Protein AF-A0A6C1NVQ1-F1 (afdb_monomer_lite)

Structure (mmCIF, N/CA/C/O backbone):
data_AF-A0A6C1NVQ1-F1
#
_entry.id   AF-A0A6C1NVQ1-F1
#
loop_
_atom_site.group_PDB
_atom_site.id
_atom_site.type_symbol
_atom_site.label_atom_id
_atom_site.label_alt_id
_atom_site.label_comp_id
_atom_site.label_asym_id
_atom_site.label_entity_id
_atom_site.label_seq_id
_atom_site.pdbx_PDB_ins_code
_atom_site.Cartn_x
_atom_site.Cartn_y
_atom_site.Cartn_z
_atom_site.occupancy
_atom_site.B_iso_or_equiv
_atom_site.auth_seq_id
_atom_site.auth_comp_id
_atom_site.auth_asym_id
_atom_site.auth_atom_id
_atom_site.pdbx_PDB_model_num
ATOM 1 N N . MET A 1 1 ? 14.043 -58.698 65.997 1.00 40.75 1 MET A N 1
ATOM 2 C CA . MET A 1 1 ? 15.377 -58.999 66.554 1.00 40.75 1 MET A CA 1
ATOM 3 C C . MET A 1 1 ? 16.085 -57.665 66.754 1.00 40.75 1 MET A C 1
ATOM 5 O O . MET A 1 1 ? 16.262 -56.930 65.795 1.00 40.75 1 MET A O 1
ATOM 9 N N . PHE A 1 2 ? 16.292 -57.291 68.015 1.00 29.45 2 PHE A N 1
ATOM 10 C CA . PHE A 1 2 ? 16.840 -56.011 68.482 1.00 29.45 2 PHE A CA 1
ATOM 11 C C . PHE A 1 2 ? 18.379 -55.996 68.440 1.00 29.45 2 PHE A C 1
ATOM 13 O O . PHE A 1 2 ? 18.973 -57.040 68.698 1.00 29.45 2 PHE A O 1
ATOM 20 N N . ARG A 1 3 ? 18.959 -54.792 68.265 1.00 29.33 3 ARG A N 1
ATOM 21 C CA . ARG A 1 3 ? 20.206 -54.211 68.848 1.00 29.33 3 ARG A CA 1
ATOM 22 C C . ARG A 1 3 ? 21.012 -53.453 67.777 1.00 29.33 3 ARG A C 1
ATOM 24 O O . ARG A 1 3 ? 21.346 -54.031 66.757 1.00 29.33 3 ARG A O 1
ATOM 31 N N . GLN A 1 4 ? 21.127 -52.121 67.827 1.00 28.55 4 GLN A N 1
ATOM 32 C CA . GLN A 1 4 ? 21.882 -51.240 68.746 1.00 28.55 4 GLN A CA 1
ATOM 33 C C . GLN A 1 4 ? 23.387 -51.118 68.413 1.00 28.55 4 GLN A C 1
ATOM 35 O O . GLN A 1 4 ? 24.117 -52.083 68.594 1.00 28.55 4 GLN A O 1
ATOM 40 N N . THR A 1 5 ? 23.792 -49.866 68.100 1.00 30.25 5 THR A N 1
ATOM 41 C CA . THR A 1 5 ? 25.058 -49.159 68.472 1.00 30.25 5 THR A CA 1
ATOM 42 C C . THR A 1 5 ? 26.394 -49.695 67.906 1.00 30.25 5 THR A C 1
ATOM 44 O O . THR A 1 5 ? 26.537 -50.888 67.728 1.00 30.25 5 THR A O 1
ATOM 47 N N . THR A 1 6 ? 27.445 -48.929 67.558 1.00 31.00 6 THR A N 1
ATOM 48 C CA . THR A 1 6 ? 28.002 -47.647 68.059 1.00 31.00 6 THR A CA 1
ATOM 49 C C . THR A 1 6 ? 29.161 -47.159 67.148 1.00 31.00 6 THR A C 1
ATOM 51 O O . THR A 1 6 ? 29.949 -47.972 66.686 1.00 31.00 6 THR A O 1
ATOM 54 N N . LEU A 1 7 ? 29.251 -45.834 66.952 1.00 28.94 7 LEU A N 1
ATOM 55 C CA . LEU A 1 7 ? 30.416 -44.905 66.925 1.00 28.94 7 LEU A CA 1
ATOM 56 C C . LEU A 1 7 ? 31.879 -45.352 66.605 1.00 28.94 7 LEU A C 1
ATOM 58 O O . LEU A 1 7 ? 32.450 -46.113 67.371 1.00 28.94 7 LEU A O 1
ATOM 62 N N . SER A 1 8 ? 32.495 -44.621 65.637 1.00 37.69 8 SER A N 1
ATOM 63 C CA . SER A 1 8 ? 33.795 -43.860 65.655 1.00 37.69 8 SER A CA 1
ATOM 64 C C . SER A 1 8 ? 35.131 -44.619 65.919 1.00 37.69 8 SER A C 1
ATOM 66 O O . SER A 1 8 ? 35.137 -45.463 66.805 1.00 37.69 8 SER A O 1
ATOM 68 N N . PRO A 1 9 ? 36.300 -44.315 65.271 1.00 41.38 9 PRO A N 1
ATOM 69 C CA . PRO A 1 9 ? 36.894 -42.971 65.248 1.00 41.38 9 PRO A CA 1
ATOM 70 C C . PRO A 1 9 ? 37.645 -42.494 63.986 1.00 41.38 9 PRO A C 1
ATOM 72 O O . PRO A 1 9 ? 38.138 -43.234 63.145 1.00 41.38 9 PRO A O 1
ATOM 75 N N . SER A 1 10 ? 37.743 -41.165 63.960 1.00 34.41 10 SER A N 1
ATOM 76 C CA . SER A 1 10 ? 38.646 -40.275 63.228 1.00 34.41 10 SER A CA 1
ATOM 77 C C . SER A 1 10 ? 40.065 -40.813 62.980 1.00 34.41 10 SER A C 1
ATOM 79 O O . SER A 1 10 ? 40.766 -41.181 63.921 1.00 34.41 10 SER A O 1
ATOM 81 N N . ALA A 1 11 ? 40.533 -40.710 61.732 1.00 36.50 11 ALA A N 1
ATOM 82 C CA . ALA A 1 11 ? 41.951 -40.598 61.404 1.00 36.50 11 ALA A CA 1
ATOM 8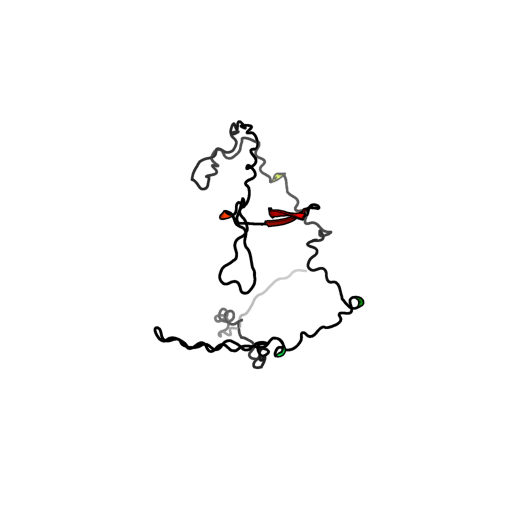3 C C . ALA A 1 11 ? 42.146 -39.399 60.467 1.00 36.50 11 ALA A C 1
ATOM 85 O O . ALA A 1 11 ? 41.646 -39.343 59.346 1.00 36.50 11 ALA A O 1
ATOM 86 N N . ARG A 1 12 ? 42.842 -38.405 61.009 1.00 36.34 12 ARG A N 1
ATOM 87 C CA . ARG A 1 12 ? 43.218 -37.138 60.393 1.00 36.34 12 ARG A CA 1
ATOM 88 C C . ARG A 1 12 ? 44.283 -37.378 59.325 1.00 36.34 12 ARG A C 1
ATOM 90 O O . ARG A 1 12 ? 45.361 -37.838 59.676 1.00 36.34 12 ARG A O 1
ATOM 97 N N . ILE A 1 13 ? 44.052 -36.926 58.094 1.00 39.25 13 ILE A N 1
ATOM 98 C CA . ILE A 1 13 ? 45.115 -36.327 57.276 1.00 39.25 13 ILE A CA 1
ATOM 99 C C . ILE A 1 13 ? 44.552 -35.028 56.701 1.00 39.25 13 ILE A C 1
ATOM 101 O O . ILE A 1 13 ? 43.789 -34.993 55.742 1.00 39.25 13 ILE A O 1
ATOM 105 N N . SER A 1 14 ? 44.893 -33.957 57.409 1.00 42.91 14 SER A N 1
ATOM 106 C CA . SER A 1 14 ? 44.777 -32.574 56.980 1.00 42.91 14 SER A CA 1
ATOM 107 C C . SER A 1 14 ? 45.733 -32.342 55.816 1.00 42.91 14 SER A C 1
ATOM 109 O O . SER A 1 14 ? 46.923 -32.618 55.948 1.00 42.91 14 SER A O 1
ATOM 111 N N . GLY A 1 15 ? 45.237 -31.797 54.709 1.00 42.97 15 GLY A N 1
ATOM 112 C CA . GLY A 1 15 ? 46.102 -31.386 53.611 1.00 42.97 15 GLY A CA 1
ATOM 113 C C . GLY A 1 15 ? 45.345 -31.058 52.337 1.00 42.97 15 GLY A C 1
ATOM 114 O O . GLY A 1 15 ? 45.350 -31.845 51.405 1.00 42.97 15 GLY A O 1
ATOM 115 N N . MET A 1 16 ? 44.761 -29.858 52.289 1.00 46.25 16 MET A N 1
ATOM 116 C CA . MET A 1 16 ? 44.765 -29.057 51.059 1.00 46.25 16 MET A CA 1
ATOM 117 C C . MET A 1 16 ? 43.994 -29.637 49.852 1.00 46.25 16 MET A C 1
ATOM 119 O O . MET A 1 16 ? 44.591 -29.934 48.826 1.00 46.25 16 MET A O 1
ATOM 123 N N . LEU A 1 17 ? 42.657 -29.746 49.924 1.00 49.56 17 LEU A N 1
ATOM 124 C CA . LEU A 1 17 ? 41.866 -30.055 48.712 1.00 49.56 17 LEU A CA 1
ATOM 125 C C . LEU A 1 17 ? 40.526 -29.316 48.546 1.00 49.56 17 LEU A C 1
ATOM 127 O O . LEU A 1 17 ? 39.848 -29.504 47.547 1.00 49.56 17 LEU A O 1
ATOM 131 N N . MET A 1 18 ? 40.135 -28.414 49.443 1.00 53.03 18 MET A N 1
ATOM 132 C CA . MET A 1 18 ? 38.841 -27.720 49.319 1.00 53.03 18 MET A CA 1
ATOM 133 C C . MET A 1 18 ? 38.978 -26.210 49.489 1.00 53.03 18 MET A C 1
ATOM 135 O O . MET A 1 18 ? 38.370 -25.618 50.371 1.00 53.03 18 MET A O 1
ATOM 139 N N . LEU A 1 19 ? 39.810 -25.584 48.649 1.00 52.00 19 LEU A N 1
ATOM 140 C CA . LEU A 1 19 ? 39.842 -24.119 48.510 1.00 52.00 19 LEU A CA 1
ATOM 141 C C . LEU A 1 19 ? 40.270 -23.610 47.119 1.00 52.00 19 LEU A C 1
ATOM 143 O O . LEU A 1 19 ? 40.605 -22.442 46.972 1.00 52.00 19 LEU A O 1
ATOM 147 N N . LEU A 1 20 ? 40.207 -24.449 46.077 1.00 48.88 20 LEU A N 1
ATOM 148 C CA . LEU A 1 20 ? 40.462 -24.032 44.685 1.00 48.88 20 LEU A CA 1
ATOM 149 C C . LEU A 1 20 ? 39.424 -24.580 43.689 1.00 48.88 20 LEU A C 1
ATOM 151 O O . LEU A 1 20 ? 39.727 -24.817 42.524 1.00 48.88 20 LEU A O 1
ATOM 155 N N . LEU A 1 21 ? 38.175 -24.755 44.131 1.00 51.12 21 LEU A N 1
ATOM 156 C CA . LEU A 1 21 ? 37.060 -25.109 43.248 1.00 51.12 21 LEU A CA 1
ATOM 157 C C . LEU A 1 21 ? 36.258 -23.924 42.642 1.00 51.12 21 LEU A C 1
ATOM 159 O O . LEU A 1 21 ? 35.157 -24.180 42.163 1.00 51.12 21 LEU A O 1
ATOM 163 N N . PRO A 1 22 ? 36.753 -22.661 42.585 1.00 49.78 22 PRO A N 1
ATOM 164 C CA . PRO A 1 22 ? 36.159 -21.656 41.699 1.00 49.78 22 PRO A CA 1
ATOM 165 C C . PRO A 1 22 ? 37.125 -21.128 40.620 1.00 49.78 22 PRO A C 1
ATOM 167 O O . PRO A 1 22 ? 36.938 -20.016 40.139 1.00 49.78 22 PRO A O 1
ATOM 170 N N . LEU A 1 23 ? 38.142 -21.901 40.205 1.00 50.38 23 LEU A N 1
ATOM 171 C CA . LEU A 1 23 ? 39.035 -21.521 39.090 1.00 50.38 23 LEU A CA 1
ATOM 172 C C . LEU A 1 23 ? 38.889 -22.392 37.826 1.00 50.38 23 LEU A C 1
ATOM 174 O O . LEU A 1 23 ? 39.727 -22.325 36.935 1.00 50.38 23 LEU A O 1
ATOM 178 N N . PHE A 1 24 ? 37.818 -23.186 37.719 1.00 48.03 24 PHE A N 1
ATOM 179 C CA . PHE A 1 24 ? 37.565 -24.070 36.568 1.00 48.03 24 PHE A CA 1
ATOM 180 C C . PHE A 1 24 ? 36.367 -23.661 35.689 1.00 48.03 24 PHE A C 1
ATOM 182 O O . PHE A 1 24 ? 35.889 -24.461 34.893 1.00 48.03 24 PHE A O 1
ATOM 189 N N . LEU A 1 25 ? 35.897 -22.409 35.780 1.00 49.88 25 LEU A N 1
ATOM 190 C CA . LEU A 1 25 ? 34.780 -21.893 34.964 1.00 49.88 25 LEU A CA 1
ATOM 191 C C . LEU A 1 25 ? 35.120 -20.659 34.102 1.00 49.88 25 LEU A C 1
ATOM 193 O O . LEU A 1 25 ? 34.216 -19.951 33.673 1.00 49.88 25 LEU A O 1
ATOM 197 N N . LEU A 1 26 ? 36.400 -20.405 33.792 1.00 50.44 26 LEU A N 1
ATOM 198 C CA . LEU A 1 26 ? 36.810 -19.264 32.947 1.00 50.44 26 LEU A CA 1
ATOM 199 C C . LEU A 1 26 ? 37.581 -19.612 31.661 1.00 50.44 26 LEU A C 1
ATOM 201 O O . LEU A 1 26 ? 38.161 -18.727 31.044 1.00 50.44 26 LEU A O 1
ATOM 205 N N . ALA A 1 27 ? 37.556 -20.856 31.183 1.00 47.47 27 ALA A N 1
ATOM 206 C CA . ALA A 1 27 ? 38.209 -21.192 29.913 1.00 47.47 27 ALA A CA 1
ATOM 207 C C . ALA A 1 27 ? 37.400 -22.193 29.081 1.00 47.47 27 ALA A C 1
ATOM 209 O O . ALA A 1 27 ? 37.819 -23.322 28.859 1.00 47.47 27 ALA A O 1
ATOM 210 N N . ALA A 1 28 ? 36.240 -21.761 28.589 1.00 44.72 28 ALA A N 1
ATOM 211 C CA . ALA A 1 28 ? 35.523 -22.445 27.513 1.00 44.72 28 ALA A CA 1
ATOM 212 C C . ALA A 1 28 ? 35.459 -21.553 26.264 1.00 44.72 28 ALA A C 1
ATOM 214 O O . ALA A 1 28 ? 34.391 -21.286 25.739 1.00 44.72 28 ALA A O 1
ATOM 215 N N . CYS A 1 29 ? 36.627 -21.079 25.826 1.00 46.22 29 CYS A N 1
ATOM 216 C CA . CYS A 1 29 ? 36.896 -20.625 24.460 1.00 46.22 29 CYS A CA 1
ATOM 217 C C . CYS A 1 29 ? 38.381 -20.893 24.152 1.00 46.22 29 CYS A C 1
ATOM 219 O O . CYS A 1 29 ? 39.130 -19.990 23.789 1.00 46.22 29 CYS A O 1
ATOM 221 N N . SER A 1 30 ? 38.848 -22.133 24.329 1.00 43.41 30 SER A N 1
ATOM 222 C CA . SER A 1 30 ? 40.045 -22.570 23.610 1.00 43.41 30 SER A CA 1
ATOM 223 C C . SER A 1 30 ? 39.611 -22.848 22.177 1.00 43.41 30 SER A C 1
ATOM 225 O O . SER A 1 30 ? 39.044 -23.902 21.884 1.00 43.41 30 SER A O 1
ATOM 227 N N . GLY A 1 31 ? 39.816 -21.862 21.303 1.00 48.75 31 GLY A N 1
ATOM 228 C CA . GLY A 1 31 ? 39.729 -22.071 19.867 1.00 48.75 31 GLY A CA 1
ATOM 229 C C . GLY A 1 31 ? 40.591 -23.272 19.500 1.00 48.75 31 GLY A C 1
ATOM 230 O O . GLY A 1 31 ? 41.770 -23.336 19.849 1.00 48.75 31 GLY A O 1
ATOM 231 N N . THR A 1 32 ? 39.977 -24.247 18.845 1.00 41.91 32 THR A N 1
ATOM 232 C CA . THR A 1 32 ? 40.668 -25.358 18.207 1.00 41.91 32 THR A CA 1
ATOM 233 C C . THR A 1 32 ? 41.704 -24.786 17.246 1.00 41.91 32 THR A C 1
ATOM 235 O O . THR A 1 32 ? 41.377 -24.280 16.175 1.00 41.91 32 THR A O 1
ATOM 238 N N . SER A 1 33 ? 42.974 -24.834 17.652 1.00 50.12 33 SER A N 1
ATOM 239 C CA . SER A 1 33 ? 44.123 -24.571 16.794 1.00 50.12 33 SER A CA 1
ATOM 240 C C . SER A 1 33 ? 44.293 -25.766 15.857 1.00 50.12 33 SER A C 1
ATOM 242 O O . SER A 1 33 ? 45.057 -26.689 16.128 1.00 50.12 33 SER A O 1
ATOM 244 N N . GLY A 1 34 ? 43.503 -25.789 14.793 1.00 48.91 34 GLY A N 1
ATOM 245 C CA . GLY A 1 34 ? 43.486 -26.896 13.844 1.00 48.91 34 GLY A CA 1
ATOM 246 C C . GLY A 1 34 ? 42.778 -26.553 12.545 1.00 48.91 34 GLY A C 1
ATOM 247 O O . GLY A 1 34 ? 42.180 -27.433 11.955 1.00 48.91 34 GLY A O 1
ATOM 248 N N . ASP A 1 35 ? 42.811 -25.283 12.136 1.00 48.84 35 ASP A N 1
ATOM 249 C CA . ASP A 1 35 ? 42.355 -24.861 10.810 1.00 48.84 35 ASP A CA 1
ATOM 250 C C . ASP A 1 35 ? 43.211 -23.674 10.342 1.00 48.84 35 ASP A C 1
ATOM 252 O O . ASP A 1 35 ? 42.775 -22.538 10.159 1.00 48.84 35 ASP A O 1
ATOM 256 N N . LYS A 1 36 ? 44.518 -23.924 10.235 1.00 53.53 36 LYS A N 1
ATOM 257 C CA . LYS A 1 36 ? 45.376 -23.150 9.341 1.00 53.53 36 LYS A CA 1
ATOM 258 C C . LYS A 1 36 ? 45.464 -23.981 8.075 1.00 53.53 36 LYS A C 1
ATOM 260 O O . LYS A 1 36 ? 46.173 -24.972 8.103 1.00 53.53 36 LYS A O 1
ATOM 265 N N . ASP A 1 37 ? 44.624 -23.631 7.101 1.00 54.41 37 ASP A N 1
ATOM 266 C CA . ASP A 1 37 ? 44.679 -23.980 5.664 1.00 54.41 37 ASP A CA 1
ATOM 267 C C . ASP A 1 37 ? 43.286 -24.070 5.010 1.00 54.41 37 ASP A C 1
ATOM 269 O O . ASP A 1 37 ? 43.151 -24.520 3.875 1.00 54.41 37 ASP A O 1
ATOM 273 N N . ALA A 1 38 ? 42.235 -23.527 5.634 1.00 55.06 38 ALA A N 1
ATOM 274 C CA . ALA A 1 38 ? 41.053 -23.109 4.885 1.00 55.06 38 ALA A CA 1
ATOM 275 C C . ALA A 1 38 ? 41.383 -21.821 4.108 1.00 55.06 38 ALA A C 1
ATOM 277 O O . ALA A 1 38 ? 40.972 -20.718 4.481 1.00 55.06 38 ALA A O 1
ATOM 278 N N . SER A 1 39 ? 42.176 -21.938 3.038 1.00 62.03 39 SER A N 1
ATOM 279 C CA . SER A 1 39 ? 42.296 -20.865 2.057 1.00 62.03 39 SER A CA 1
ATOM 280 C C . SER A 1 39 ? 40.892 -20.591 1.527 1.00 62.03 39 SER A C 1
ATOM 282 O O . SER A 1 39 ? 40.318 -21.429 0.826 1.00 62.03 39 SER A O 1
ATOM 284 N N . LEU A 1 40 ? 40.320 -19.444 1.898 1.00 64.06 40 LEU A N 1
ATOM 285 C CA . LEU A 1 40 ? 39.090 -18.956 1.287 1.00 64.06 40 LEU A CA 1
ATOM 286 C C . LEU A 1 40 ? 39.256 -19.051 -0.237 1.00 64.06 40 LEU A C 1
ATOM 288 O O . LEU A 1 40 ? 40.324 -18.674 -0.737 1.00 64.06 40 LEU A O 1
ATOM 292 N N . PRO A 1 41 ? 38.258 -19.572 -0.976 1.00 71.44 41 PRO A N 1
ATOM 293 C CA . PRO A 1 41 ? 38.362 -19.651 -2.423 1.00 71.44 41 PRO A CA 1
ATOM 294 C C . PRO A 1 41 ? 38.696 -18.255 -2.962 1.00 71.44 41 PRO A C 1
ATOM 296 O O . PRO A 1 41 ? 38.133 -17.267 -2.470 1.00 71.44 41 PRO A O 1
ATOM 299 N N . PRO A 1 42 ? 39.629 -18.144 -3.926 1.00 73.25 42 PRO A N 1
ATOM 300 C CA . PRO A 1 42 ? 39.992 -16.851 -4.476 1.00 73.25 42 PRO A CA 1
ATOM 301 C C . PRO A 1 42 ? 38.721 -16.153 -4.974 1.00 73.25 42 PRO A C 1
ATOM 303 O O . PRO A 1 42 ? 37.848 -16.810 -5.552 1.00 73.25 42 PRO A O 1
ATOM 306 N N . PRO A 1 43 ? 38.575 -14.842 -4.722 1.00 66.50 43 PRO A N 1
ATOM 307 C CA . PRO A 1 43 ? 37.378 -14.122 -5.114 1.00 66.50 43 PRO A CA 1
ATOM 308 C C . PRO A 1 43 ? 37.160 -14.293 -6.618 1.00 66.50 43 PRO A C 1
ATOM 310 O O . PRO A 1 43 ? 38.078 -14.089 -7.410 1.00 66.50 43 PRO A O 1
ATOM 313 N N . LEU A 1 44 ? 35.929 -14.643 -7.007 1.00 60.59 44 LEU A N 1
ATOM 314 C CA . LEU A 1 44 ? 35.541 -14.874 -8.407 1.00 60.59 44 LEU A CA 1
ATOM 315 C C . LEU A 1 44 ? 35.741 -13.642 -9.309 1.00 60.59 44 LEU A C 1
ATOM 317 O O . LEU A 1 44 ? 35.659 -13.751 -10.529 1.00 60.59 44 LEU A O 1
ATOM 321 N N . TYR A 1 45 ? 36.016 -12.478 -8.716 1.00 60.28 45 TYR A N 1
ATOM 322 C CA . TYR A 1 45 ? 36.243 -11.222 -9.411 1.00 60.28 45 TYR A CA 1
ATOM 323 C C . TYR A 1 45 ? 37.430 -10.465 -8.812 1.00 60.28 45 TYR A C 1
ATOM 325 O O . TYR A 1 45 ? 37.673 -10.495 -7.602 1.00 60.28 45 TYR A O 1
ATOM 333 N N . LEU A 1 46 ? 38.149 -9.756 -9.685 1.00 71.19 46 LEU A N 1
ATOM 334 C CA . LEU A 1 46 ? 39.262 -8.888 -9.320 1.00 71.19 46 LEU A CA 1
ATOM 335 C C . LEU A 1 46 ? 38.763 -7.795 -8.361 1.00 71.19 46 LEU A C 1
ATOM 337 O O . LEU A 1 46 ? 37.873 -7.021 -8.708 1.00 71.19 46 LEU A O 1
ATOM 341 N N . GLN A 1 47 ? 39.333 -7.728 -7.160 1.00 75.19 47 GLN A N 1
ATOM 342 C CA . GLN A 1 47 ? 38.973 -6.698 -6.186 1.00 75.19 47 GLN A CA 1
ATOM 343 C C . GLN A 1 47 ? 39.487 -5.322 -6.647 1.00 75.19 47 GLN A C 1
ATOM 345 O O . GLN A 1 47 ? 40.597 -5.240 -7.193 1.00 75.19 47 GLN A O 1
ATOM 350 N N . PRO A 1 48 ? 38.719 -4.235 -6.442 1.00 71.25 48 PRO A N 1
ATOM 351 C CA . PRO A 1 48 ? 39.180 -2.895 -6.775 1.00 71.25 48 PRO A CA 1
ATOM 352 C C . PRO A 1 48 ? 40.397 -2.534 -5.914 1.00 71.25 48 PRO A C 1
ATOM 354 O O . PRO A 1 48 ? 40.407 -2.744 -4.703 1.00 71.25 48 PRO A O 1
ATOM 357 N N . LYS A 1 49 ? 41.445 -1.996 -6.544 1.00 76.69 49 LYS A N 1
ATOM 358 C CA . LYS A 1 49 ? 42.637 -1.523 -5.832 1.00 76.69 49 LYS A CA 1
ATOM 359 C C . LYS A 1 49 ? 42.340 -0.175 -5.183 1.00 76.69 49 LYS A C 1
ATOM 361 O O . LYS A 1 49 ? 41.891 0.745 -5.864 1.00 76.69 49 LYS A O 1
ATOM 366 N N . THR A 1 50 ? 42.638 -0.047 -3.895 1.00 68.19 50 THR A N 1
ATOM 367 C CA . THR A 1 50 ? 42.608 1.242 -3.197 1.00 68.19 50 THR A CA 1
ATOM 368 C C . THR A 1 50 ? 43.687 2.154 -3.774 1.00 68.19 50 THR A C 1
ATOM 370 O O . THR A 1 50 ? 44.853 1.768 -3.841 1.00 68.19 50 THR A O 1
ATOM 373 N N . VAL A 1 51 ? 43.300 3.358 -4.198 1.00 72.19 51 VAL A N 1
ATOM 374 C CA . VAL A 1 51 ? 44.222 4.399 -4.668 1.00 72.19 51 VAL A CA 1
ATOM 375 C C . VAL A 1 51 ? 44.097 5.592 -3.730 1.00 72.19 51 VAL A C 1
ATOM 377 O O . VAL A 1 51 ? 42.997 6.100 -3.519 1.00 72.19 51 VAL A O 1
ATOM 380 N N . GLU A 1 52 ? 45.213 6.038 -3.158 1.00 75.69 52 GLU A N 1
ATOM 381 C CA . GLU A 1 52 ? 45.251 7.264 -2.361 1.00 75.69 52 GLU A CA 1
ATOM 382 C C . GLU A 1 52 ? 45.146 8.486 -3.279 1.00 75.69 52 GLU A C 1
ATOM 384 O O . GLU A 1 52 ? 45.940 8.657 -4.207 1.00 75.69 52 GLU A O 1
ATOM 389 N N . LEU A 1 53 ? 44.152 9.342 -3.030 1.00 65.94 53 LEU A N 1
ATOM 390 C CA . LEU A 1 53 ? 43.895 10.538 -3.829 1.00 65.94 53 LEU A CA 1
ATOM 391 C C . LEU A 1 53 ? 44.385 11.785 -3.090 1.00 65.94 53 LEU A C 1
ATOM 393 O O . LEU A 1 53 ? 44.020 12.017 -1.939 1.00 65.94 53 LEU A O 1
ATOM 397 N N . LYS A 1 54 ? 45.181 12.621 -3.765 1.00 68.31 54 LYS A N 1
ATOM 398 C CA . LYS A 1 54 ? 45.562 13.951 -3.267 1.00 68.31 54 LYS A CA 1
ATOM 399 C C . LYS A 1 54 ? 44.564 14.997 -3.768 1.00 68.31 54 LYS A C 1
ATOM 401 O O . LYS A 1 54 ? 44.327 15.100 -4.970 1.00 68.31 54 LYS A O 1
ATOM 406 N N . ALA A 1 55 ? 43.991 15.778 -2.852 1.00 53.50 55 ALA A N 1
ATOM 407 C CA . ALA A 1 55 ? 43.042 16.841 -3.182 1.00 53.50 55 ALA A CA 1
ATOM 408 C C . ALA A 1 55 ? 43.682 17.910 -4.091 1.00 53.50 55 ALA A C 1
ATOM 410 O O . ALA A 1 55 ? 44.811 18.335 -3.853 1.00 53.50 55 ALA A O 1
ATOM 411 N N . GLY A 1 56 ? 42.957 18.346 -5.126 1.00 72.19 56 GLY A N 1
ATOM 412 C CA . GLY A 1 56 ? 43.383 19.414 -6.044 1.00 72.19 56 GLY A CA 1
ATOM 413 C C . GLY A 1 56 ? 44.169 18.965 -7.283 1.00 72.19 56 GLY A C 1
ATOM 414 O O . GLY A 1 56 ? 44.459 19.803 -8.133 1.00 72.19 56 GLY A O 1
ATOM 415 N N . VAL A 1 57 ? 44.479 17.671 -7.431 1.00 77.31 57 VAL A N 1
ATOM 416 C CA . VAL A 1 57 ? 45.131 17.133 -8.637 1.00 77.31 57 VAL A CA 1
ATOM 417 C C . VAL A 1 57 ? 44.099 16.394 -9.497 1.00 77.31 57 VAL A C 1
ATOM 419 O O . VAL A 1 57 ? 43.497 15.432 -9.016 1.00 77.31 57 VAL A O 1
ATOM 422 N N . PRO A 1 58 ? 43.870 16.807 -10.758 1.00 66.50 58 PRO A N 1
ATOM 423 C CA . PRO A 1 58 ? 42.962 16.097 -11.649 1.00 66.50 58 PRO A CA 1
ATOM 424 C C . PRO A 1 58 ? 43.527 14.714 -11.983 1.00 66.50 58 PRO A C 1
ATOM 426 O O . PRO A 1 58 ? 44.675 14.580 -12.405 1.00 66.50 58 PRO A O 1
ATOM 429 N N . ILE A 1 59 ? 42.710 13.678 -11.795 1.00 71.69 59 ILE A N 1
ATOM 430 C CA . ILE A 1 59 ? 43.062 12.305 -12.158 1.00 71.69 59 ILE A CA 1
ATOM 431 C C . ILE A 1 59 ? 42.767 12.141 -13.652 1.00 71.69 59 ILE A C 1
ATOM 433 O O . ILE A 1 59 ? 41.602 12.256 -14.045 1.00 71.69 59 ILE A O 1
ATOM 437 N N . PRO A 1 60 ? 43.771 11.875 -14.503 1.00 74.94 60 PRO A N 1
ATOM 438 C CA . PRO A 1 60 ? 43.525 11.623 -15.913 1.00 74.94 60 PRO A CA 1
ATOM 439 C C . PRO A 1 60 ? 42.779 10.291 -16.068 1.00 74.94 60 PRO A C 1
ATOM 441 O O . PRO A 1 60 ? 43.351 9.214 -15.908 1.00 74.94 60 PRO A O 1
ATOM 444 N N . ALA A 1 61 ? 41.485 10.361 -16.375 1.00 67.12 61 ALA A N 1
ATOM 445 C CA . ALA A 1 61 ? 40.694 9.194 -16.734 1.00 67.12 61 ALA A CA 1
ATOM 446 C C . ALA A 1 61 ? 40.964 8.851 -18.203 1.00 67.12 61 ALA A C 1
ATOM 448 O O . ALA A 1 61 ? 40.562 9.579 -19.108 1.00 67.12 61 ALA A O 1
ATOM 449 N N . THR A 1 62 ? 41.661 7.743 -18.449 1.00 78.62 62 THR A N 1
ATOM 450 C CA . THR A 1 62 ? 41.794 7.186 -19.798 1.00 78.62 62 THR A CA 1
ATOM 451 C C . THR A 1 62 ? 40.648 6.201 -20.034 1.00 78.62 62 THR A C 1
ATOM 453 O O . THR A 1 62 ? 40.568 5.181 -19.345 1.00 78.62 62 THR A O 1
ATOM 456 N N . PRO A 1 63 ? 39.720 6.481 -20.966 1.00 73.06 63 PRO A N 1
ATOM 457 C CA . PRO A 1 63 ? 38.644 5.550 -21.261 1.00 73.06 63 PRO A CA 1
ATOM 458 C C . PRO A 1 63 ? 39.214 4.314 -21.964 1.00 73.06 63 PRO A C 1
ATOM 460 O O . PRO A 1 63 ? 39.936 4.422 -22.954 1.00 73.06 63 PRO A O 1
ATOM 463 N N . LYS A 1 64 ? 38.858 3.124 -21.476 1.00 81.00 64 LYS A N 1
ATOM 464 C CA . LYS A 1 64 ? 39.090 1.868 -22.195 1.00 81.00 64 LYS A CA 1
ATOM 465 C C . LYS A 1 64 ? 37.803 1.486 -22.920 1.00 81.00 64 LYS A C 1
ATOM 467 O O . LYS A 1 64 ? 36.848 1.048 -22.287 1.00 81.00 64 LYS A O 1
ATOM 472 N N . ILE A 1 65 ? 37.780 1.651 -24.240 1.00 80.06 65 ILE A N 1
ATOM 473 C CA . ILE A 1 65 ? 36.659 1.208 -25.076 1.00 80.06 65 ILE A CA 1
ATOM 474 C C . ILE A 1 65 ? 36.734 -0.318 -25.186 1.00 80.06 65 ILE A C 1
ATOM 476 O O . ILE A 1 65 ? 37.712 -0.857 -25.704 1.00 80.06 65 ILE A O 1
ATOM 480 N N . ILE A 1 66 ? 35.723 -1.018 -24.673 1.00 75.50 66 ILE A N 1
ATOM 481 C CA . ILE A 1 66 ? 35.575 -2.468 -24.846 1.00 75.50 66 ILE A CA 1
ATOM 482 C C . ILE A 1 66 ? 34.567 -2.682 -25.973 1.00 75.50 66 ILE A C 1
ATOM 484 O O . ILE A 1 66 ? 33.406 -2.300 -25.845 1.00 75.50 66 ILE A O 1
ATOM 488 N N . HIS A 1 67 ? 35.015 -3.261 -27.087 1.00 83.56 67 HIS A N 1
ATOM 489 C CA . HIS A 1 67 ? 34.133 -3.592 -28.203 1.00 83.56 67 HIS A CA 1
ATOM 490 C C . HIS A 1 67 ? 33.181 -4.735 -27.794 1.00 83.56 67 HIS A C 1
ATOM 492 O O . HIS A 1 67 ? 33.641 -5.674 -27.138 1.00 83.56 67 HIS A O 1
ATOM 498 N N . PRO A 1 68 ? 31.893 -4.719 -28.186 1.00 75.00 68 PRO A N 1
ATOM 499 C CA . PRO A 1 68 ? 30.944 -5.795 -27.875 1.00 75.00 68 PRO A CA 1
ATOM 500 C C . PRO A 1 68 ? 31.411 -7.182 -28.342 1.00 75.00 68 PRO A C 1
ATOM 502 O O . PRO A 1 68 ? 31.158 -8.178 -27.679 1.00 75.00 68 PRO A O 1
ATOM 505 N N . ASP A 1 69 ? 32.175 -7.254 -29.432 1.00 79.69 69 ASP A N 1
ATOM 506 C CA . ASP A 1 69 ? 32.740 -8.526 -29.915 1.00 79.69 69 ASP A CA 1
ATOM 507 C C . ASP A 1 69 ? 33.990 -8.985 -29.140 1.00 79.69 69 ASP A C 1
ATOM 509 O O . ASP A 1 69 ? 34.472 -10.098 -29.339 1.00 79.69 69 ASP A O 1
ATOM 513 N N . SER A 1 70 ? 34.542 -8.136 -28.265 1.00 80.19 70 SER A N 1
ATOM 514 C CA . SER A 1 70 ? 35.682 -8.462 -27.394 1.00 80.19 70 SER A CA 1
ATOM 515 C C . SER A 1 70 ? 35.266 -9.051 -26.046 1.00 80.19 70 SER A C 1
ATOM 517 O O . SER A 1 70 ? 36.139 -9.390 -25.244 1.00 80.19 70 SER A O 1
ATOM 519 N N . VAL A 1 71 ? 33.963 -9.170 -25.769 1.00 82.19 71 VAL A N 1
ATOM 520 C CA . VAL A 1 71 ? 33.476 -9.882 -24.584 1.00 82.19 71 VAL A CA 1
ATOM 521 C C . VAL A 1 71 ? 33.226 -11.353 -24.906 1.00 82.19 71 VAL A C 1
ATOM 523 O O . VAL A 1 71 ? 32.837 -11.715 -26.016 1.00 82.19 71 VAL A O 1
ATOM 526 N N . ALA A 1 72 ? 33.469 -12.225 -23.926 1.00 83.94 72 ALA A N 1
ATOM 527 C CA . ALA A 1 72 ? 33.150 -13.638 -24.067 1.00 83.94 72 ALA A CA 1
ATOM 528 C C . ALA A 1 72 ? 31.649 -13.802 -24.339 1.00 83.94 72 ALA A C 1
ATOM 530 O O . ALA A 1 72 ? 30.813 -13.174 -23.686 1.00 83.94 72 ALA A O 1
ATOM 531 N N . LYS A 1 73 ? 31.308 -14.660 -25.304 1.00 84.00 73 LYS A N 1
ATOM 532 C CA . LYS A 1 73 ? 29.911 -14.987 -25.587 1.00 84.00 73 LYS A CA 1
ATOM 533 C C . LYS A 1 73 ? 29.281 -15.657 -24.359 1.00 84.00 73 LYS A C 1
ATOM 535 O O . LYS A 1 73 ? 29.9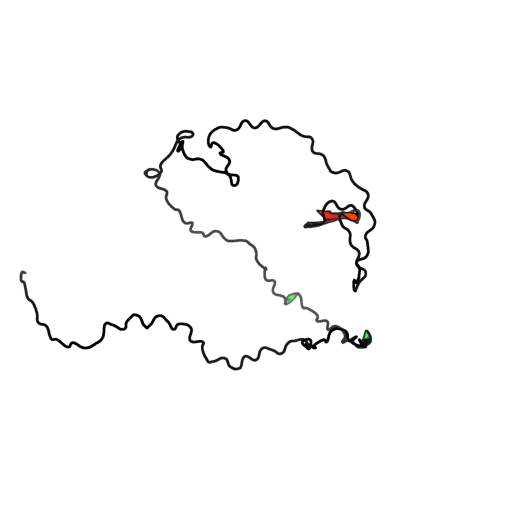58 -16.448 -23.696 1.00 84.00 73 LYS A O 1
ATOM 540 N N . PRO A 1 74 ? 28.005 -15.371 -24.058 1.00 81.19 74 PRO A N 1
ATOM 541 C CA . PRO A 1 74 ? 27.314 -16.015 -22.951 1.00 81.19 74 PRO A CA 1
ATOM 542 C C . PRO A 1 74 ? 27.286 -17.533 -23.159 1.00 81.19 74 PRO A C 1
ATOM 544 O O . PRO A 1 74 ? 26.965 -18.016 -24.245 1.00 81.19 74 PRO A O 1
ATOM 547 N N . GLN A 1 75 ? 27.633 -18.282 -22.114 1.00 84.12 75 GLN A N 1
ATOM 548 C CA . GLN A 1 75 ? 27.480 -19.733 -22.099 1.00 84.12 75 GLN A CA 1
ATOM 549 C C . GLN A 1 75 ? 26.010 -20.063 -21.839 1.00 84.12 75 GLN A C 1
ATOM 551 O O . GLN A 1 75 ? 25.453 -19.670 -20.814 1.00 84.12 75 GLN A O 1
ATOM 556 N N . SER A 1 76 ? 25.376 -20.771 -22.769 1.00 82.88 76 SER A N 1
ATOM 557 C CA . SER A 1 76 ? 24.048 -21.344 -22.576 1.00 82.88 76 SER A CA 1
ATOM 558 C C . SER A 1 76 ? 24.180 -22.819 -22.211 1.00 82.88 76 SER A C 1
ATOM 560 O O . SER A 1 76 ? 24.905 -23.575 -22.855 1.00 82.88 76 SER A O 1
ATOM 562 N N . PHE A 1 77 ? 23.462 -23.237 -21.173 1.00 83.56 77 PHE A N 1
ATOM 563 C CA . PHE A 1 77 ? 23.351 -24.638 -20.784 1.00 83.56 77 PHE A CA 1
ATOM 564 C C . PHE A 1 77 ? 21.908 -25.074 -21.003 1.00 83.56 77 PHE A C 1
ATOM 566 O O . PHE A 1 77 ? 20.977 -24.413 -20.540 1.00 83.56 77 PHE A O 1
ATOM 573 N N . ALA A 1 78 ? 21.717 -26.174 -21.730 1.00 84.75 78 ALA A N 1
ATOM 574 C CA . ALA A 1 78 ? 20.409 -26.796 -21.842 1.00 84.75 78 ALA A CA 1
ATOM 575 C C . ALA A 1 78 ? 20.077 -27.447 -20.496 1.00 84.75 78 ALA A C 1
ATOM 577 O O . ALA A 1 78 ? 20.765 -28.366 -20.054 1.00 84.75 78 ALA A O 1
ATOM 578 N N . VAL A 1 79 ? 19.045 -26.937 -19.830 1.00 82.94 79 VAL A N 1
ATOM 579 C CA . VAL A 1 79 ? 18.553 -27.516 -18.582 1.00 82.94 79 VAL A CA 1
ATOM 580 C C . VAL A 1 79 ? 17.578 -28.631 -18.938 1.00 82.94 79 VAL A C 1
ATOM 582 O O . VAL A 1 79 ? 16.550 -28.378 -19.569 1.00 82.94 79 VAL A O 1
ATOM 585 N N . ASP A 1 80 ? 17.881 -29.862 -18.532 1.00 87.62 80 ASP A N 1
ATOM 586 C CA . ASP A 1 80 ? 16.897 -30.940 -18.557 1.00 87.62 80 ASP A CA 1
ATOM 587 C C . ASP A 1 80 ? 15.890 -30.711 -17.429 1.00 87.62 80 ASP A C 1
ATOM 589 O O . ASP A 1 80 ? 16.187 -30.891 -16.249 1.00 87.62 80 ASP A O 1
ATOM 593 N N . HIS A 1 81 ? 14.686 -30.289 -17.805 1.00 82.25 81 HIS A N 1
ATOM 594 C CA . HIS A 1 81 ? 13.629 -29.971 -16.856 1.00 82.25 81 HIS A CA 1
ATOM 595 C C . HIS A 1 81 ? 13.087 -31.231 -16.162 1.00 82.25 81 HIS A C 1
ATOM 597 O O . HIS A 1 81 ? 12.535 -31.117 -15.067 1.00 82.25 81 HIS A O 1
ATOM 603 N N . ALA A 1 82 ? 13.259 -32.420 -16.757 1.00 84.00 82 ALA A N 1
ATOM 604 C CA . ALA A 1 82 ? 12.825 -33.688 -16.172 1.00 84.00 82 ALA A CA 1
ATOM 605 C C . ALA A 1 82 ? 13.753 -34.161 -15.040 1.00 84.00 82 ALA A C 1
ATOM 607 O O . ALA A 1 82 ? 13.305 -34.861 -14.133 1.00 84.00 82 ALA A O 1
ATOM 608 N N . ALA A 1 83 ? 15.020 -33.738 -15.055 1.00 86.62 83 ALA A N 1
ATOM 609 C CA . ALA A 1 83 ? 15.999 -34.040 -14.013 1.00 86.62 83 ALA A CA 1
ATOM 610 C C . ALA A 1 83 ? 15.932 -33.082 -12.804 1.00 86.62 83 ALA A C 1
ATOM 612 O O . ALA A 1 83 ? 16.651 -33.274 -11.821 1.00 86.62 83 ALA A O 1
ATOM 613 N N . LEU A 1 84 ? 15.090 -32.040 -12.847 1.00 85.69 84 LEU A N 1
ATOM 614 C CA . LEU A 1 84 ? 15.003 -31.043 -11.779 1.00 85.69 84 LEU A CA 1
ATOM 615 C C . LEU A 1 84 ? 14.164 -31.541 -10.595 1.00 85.69 84 LEU A C 1
ATOM 617 O O . LEU A 1 84 ? 12.969 -31.813 -10.714 1.00 85.69 84 LEU A O 1
ATOM 621 N N . THR A 1 85 ? 14.755 -31.548 -9.401 1.00 85.19 85 THR A N 1
ATOM 622 C CA . THR A 1 85 ? 14.019 -31.753 -8.148 1.00 85.19 85 THR A CA 1
ATOM 623 C C . THR A 1 85 ? 13.350 -30.455 -7.705 1.00 85.19 85 THR A C 1
ATOM 625 O O . THR A 1 85 ? 14.023 -29.479 -7.366 1.00 85.19 85 THR A O 1
ATOM 628 N N . ARG A 1 86 ? 12.016 -30.433 -7.656 1.00 80.75 86 ARG A N 1
ATOM 629 C CA . ARG A 1 86 ? 11.257 -29.275 -7.170 1.00 80.75 86 ARG A CA 1
ATOM 630 C C . ARG A 1 86 ? 11.155 -29.307 -5.645 1.00 80.75 86 ARG A C 1
ATOM 632 O O . ARG A 1 86 ? 10.395 -30.095 -5.091 1.00 80.75 86 ARG A O 1
ATOM 639 N N . ILE A 1 87 ? 11.889 -28.428 -4.969 1.00 80.94 87 ILE A N 1
ATOM 640 C CA . ILE A 1 87 ? 11.810 -28.253 -3.512 1.00 80.94 87 ILE A CA 1
ATOM 641 C C . ILE A 1 87 ? 10.881 -27.071 -3.218 1.00 80.94 87 ILE A C 1
ATOM 643 O O . ILE A 1 87 ? 11.029 -25.996 -3.796 1.00 80.94 87 ILE A O 1
ATOM 647 N N . ASN A 1 88 ? 9.894 -27.264 -2.341 1.00 80.75 88 ASN A N 1
ATOM 648 C CA . ASN A 1 88 ? 9.003 -26.185 -1.920 1.00 80.75 88 ASN A CA 1
ATOM 649 C C . ASN A 1 88 ? 9.731 -25.275 -0.914 1.00 80.75 88 ASN A C 1
ATOM 651 O O . ASN A 1 88 ? 10.158 -25.753 0.133 1.00 80.75 88 ASN A O 1
ATOM 655 N N . ALA A 1 89 ? 9.873 -23.985 -1.234 1.00 70.94 89 ALA A N 1
ATOM 656 C CA . ALA A 1 89 ? 10.762 -23.063 -0.521 1.00 70.94 89 ALA A CA 1
ATOM 657 C C . ALA A 1 89 ? 10.364 -22.788 0.942 1.00 70.94 89 ALA A C 1
ATOM 659 O O . ALA A 1 89 ? 11.239 -22.533 1.758 1.00 70.94 89 ALA A O 1
ATOM 660 N N . HIS A 1 90 ? 9.078 -22.860 1.286 1.00 74.69 90 HIS A N 1
ATOM 661 C CA . HIS A 1 90 ? 8.568 -22.938 2.661 1.00 74.69 90 HIS A CA 1
ATOM 662 C C . HIS A 1 90 ? 7.036 -22.953 2.563 1.00 74.69 90 HIS A C 1
ATOM 664 O O . HIS A 1 90 ? 6.447 -21.916 2.264 1.00 74.69 90 HIS A O 1
ATOM 670 N N . PRO A 1 91 ? 6.326 -24.068 2.796 1.00 72.75 91 PRO A N 1
ATOM 671 C CA . PRO A 1 91 ? 4.869 -24.074 2.650 1.00 72.75 91 PRO A CA 1
ATOM 672 C C . PRO A 1 91 ? 4.112 -23.205 3.677 1.00 72.75 91 PRO A C 1
ATOM 674 O O . PRO A 1 91 ? 2.886 -23.208 3.636 1.00 72.75 91 PRO A O 1
ATOM 677 N N . ASN A 1 92 ? 4.792 -22.502 4.605 1.00 74.75 92 ASN A N 1
ATOM 678 C CA . ASN A 1 92 ? 4.199 -21.753 5.734 1.00 74.75 92 ASN A CA 1
ATOM 679 C C . ASN A 1 92 ? 3.017 -22.489 6.393 1.00 74.75 92 ASN A C 1
ATOM 681 O O . ASN A 1 92 ? 2.045 -21.894 6.852 1.00 74.75 92 ASN A O 1
ATOM 685 N N . ARG A 1 93 ? 3.095 -23.824 6.413 1.00 78.19 93 ARG A N 1
ATOM 686 C CA . ARG A 1 93 ? 2.051 -24.711 6.906 1.00 78.19 93 ARG A CA 1
ATOM 687 C C . ARG A 1 93 ? 2.629 -25.457 8.088 1.00 78.19 93 ARG A C 1
ATOM 689 O O . ARG A 1 93 ? 3.395 -26.400 7.922 1.00 78.19 93 ARG A O 1
ATOM 696 N N . HIS A 1 94 ? 2.284 -24.994 9.278 1.00 77.62 94 HIS A N 1
ATOM 697 C CA . HIS A 1 94 ? 2.694 -25.631 10.518 1.00 77.62 94 HIS A CA 1
ATOM 698 C C . HIS A 1 94 ? 1.649 -26.701 10.864 1.00 77.62 94 HIS A C 1
ATOM 700 O O . HIS A 1 94 ? 0.491 -26.344 11.099 1.00 77.62 94 HIS A O 1
ATOM 706 N N . PRO A 1 95 ? 1.989 -28.004 10.827 1.00 79.50 95 PRO A N 1
ATOM 707 C CA . PRO A 1 95 ? 1.067 -29.036 11.276 1.00 79.50 95 PRO A CA 1
ATOM 708 C C . PRO A 1 95 ? 0.777 -28.814 12.759 1.00 79.50 95 PRO A C 1
ATOM 710 O O . PRO A 1 95 ? 1.685 -28.584 13.557 1.00 79.50 95 PRO A O 1
ATOM 713 N N . LEU A 1 96 ? -0.501 -28.857 13.127 1.00 78.81 96 LEU A N 1
ATOM 714 C CA . LEU A 1 96 ? -0.881 -28.835 14.532 1.00 78.81 96 LEU A CA 1
ATOM 715 C C . LEU A 1 96 ? -0.427 -30.159 15.168 1.00 78.81 96 LEU A C 1
ATOM 717 O O . LEU A 1 96 ? -0.705 -31.210 14.588 1.00 78.81 96 LEU A O 1
ATOM 721 N N . PRO A 1 97 ? 0.247 -30.140 16.331 1.00 84.31 97 PRO A N 1
ATOM 722 C CA . PRO A 1 97 ? 0.566 -31.359 17.063 1.00 84.31 97 PRO A CA 1
ATOM 723 C C . PRO A 1 97 ? -0.711 -32.144 17.385 1.00 84.31 97 PRO A C 1
ATOM 725 O O . PRO A 1 97 ? -1.726 -31.552 17.767 1.00 84.31 97 PRO A O 1
ATOM 728 N N . ASN A 1 98 ? -0.655 -33.471 17.245 1.00 82.06 98 ASN A N 1
ATOM 729 C CA . ASN A 1 98 ? -1.770 -34.356 17.597 1.00 82.06 98 ASN A CA 1
ATOM 730 C C . ASN A 1 98 ? -2.080 -34.301 19.104 1.00 82.06 98 ASN A C 1
ATOM 732 O O . ASN A 1 98 ? -3.238 -34.390 19.503 1.00 82.06 98 ASN A O 1
ATOM 736 N N . GLU A 1 99 ? -1.056 -34.090 19.932 1.00 84.69 99 GLU A N 1
ATOM 737 C CA . GLU A 1 99 ? -1.175 -33.898 21.376 1.00 84.69 99 GLU A CA 1
ATOM 738 C C . GLU A 1 99 ? -1.110 -32.405 21.708 1.00 84.69 99 GLU A C 1
ATOM 740 O O . GLU A 1 99 ? -0.082 -31.748 21.535 1.00 84.69 99 GLU A O 1
ATOM 745 N N . ARG A 1 100 ? -2.233 -31.847 22.165 1.00 79.69 100 ARG A N 1
ATOM 746 C CA . ARG A 1 100 ? -2.329 -30.442 22.576 1.00 79.69 100 ARG A CA 1
ATOM 747 C C . ARG A 1 100 ? -2.147 -30.331 24.082 1.00 79.69 100 ARG A C 1
ATOM 749 O O . ARG A 1 100 ? -2.863 -30.988 24.837 1.00 79.69 100 ARG A O 1
ATOM 756 N N . THR A 1 101 ? -1.261 -29.437 24.516 1.00 83.25 101 THR A N 1
ATOM 757 C CA . THR A 1 101 ? -1.130 -29.069 25.928 1.00 83.25 101 THR A CA 1
ATOM 758 C C . THR A 1 101 ? -2.453 -28.493 26.419 1.00 83.25 101 THR A C 1
ATOM 760 O O . THR A 1 101 ? -2.825 -27.372 26.074 1.00 83.25 101 THR A O 1
ATOM 763 N N . THR A 1 102 ? -3.180 -29.270 27.215 1.00 82.62 102 THR A N 1
ATOM 764 C CA . THR A 1 102 ? -4.369 -28.794 27.918 1.00 82.62 102 THR A CA 1
ATOM 765 C C . THR A 1 102 ? -3.920 -28.362 29.301 1.00 82.62 102 THR A C 1
ATOM 767 O O . THR A 1 102 ? -3.480 -29.191 30.090 1.00 82.62 102 THR A O 1
ATOM 770 N N . ILE A 1 103 ? -3.986 -27.063 29.580 1.00 84.88 103 ILE A N 1
ATOM 771 C CA . ILE A 1 103 ? -3.701 -26.514 30.906 1.00 84.88 103 ILE A CA 1
ATOM 772 C C . ILE A 1 103 ? -5.045 -26.458 31.643 1.00 84.88 103 ILE A C 1
ATOM 774 O O . ILE A 1 103 ? -5.866 -25.600 31.306 1.00 84.88 103 ILE A O 1
ATOM 778 N N . PRO A 1 104 ? -5.339 -27.381 32.580 1.00 85.94 104 PRO A N 1
ATOM 779 C CA . PRO A 1 104 ? -6.579 -27.331 33.339 1.00 85.94 104 PRO A CA 1
ATOM 780 C C . PRO A 1 104 ? -6.554 -26.097 34.242 1.00 85.94 104 PRO A C 1
ATOM 782 O O . PRO A 1 104 ? -5.672 -25.943 35.084 1.00 85.94 104 PRO A O 1
ATOM 785 N N . ILE A 1 105 ? -7.518 -25.202 34.047 1.00 84.00 105 ILE A N 1
ATOM 786 C CA . ILE A 1 105 ? -7.668 -24.009 34.878 1.00 84.00 105 ILE A CA 1
ATOM 787 C C . ILE A 1 105 ? -8.643 -24.344 36.002 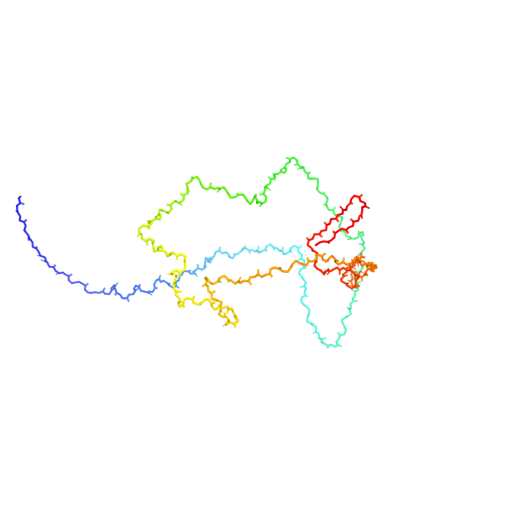1.00 84.00 105 ILE A C 1
ATOM 789 O O . ILE A 1 105 ? -9.825 -24.598 35.753 1.00 84.00 105 ILE A O 1
ATOM 793 N N . ASP A 1 106 ? -8.151 -24.323 37.237 1.00 88.12 106 ASP A N 1
ATOM 794 C CA . ASP A 1 106 ? -8.990 -24.439 38.423 1.00 88.12 106 ASP A CA 1
ATOM 795 C C . ASP A 1 106 ? -9.811 -23.156 38.602 1.00 88.12 106 ASP A C 1
ATOM 797 O O . ASP A 1 106 ? -9.306 -22.111 39.014 1.00 88.12 106 ASP A O 1
ATOM 801 N N . ARG A 1 107 ? -11.105 -23.241 38.282 1.00 84.38 107 ARG A N 1
ATOM 802 C CA . ARG A 1 107 ? -12.036 -22.113 38.394 1.00 84.38 107 ARG A CA 1
ATOM 803 C C . ARG A 1 107 ? -12.272 -21.672 39.837 1.00 84.38 107 ARG A C 1
ATOM 805 O O . ARG A 1 107 ? -12.685 -20.534 40.031 1.00 84.38 107 ARG A O 1
ATOM 812 N N . SER A 1 108 ? -12.010 -22.525 40.830 1.00 85.31 108 SER A N 1
ATOM 813 C CA . SER A 1 108 ? -12.179 -22.168 42.246 1.00 85.31 108 SER A CA 1
ATOM 814 C C . SER A 1 108 ? -11.114 -21.183 42.736 1.00 85.31 108 SER A C 1
ATOM 816 O O . SER A 1 108 ? -11.365 -20.407 43.654 1.00 85.31 108 SER A O 1
ATOM 818 N N . GLN A 1 109 ? -9.953 -21.158 42.075 1.00 86.31 109 GLN A N 1
ATOM 819 C CA . GLN A 1 109 ? -8.859 -20.228 42.364 1.00 86.31 109 GLN A CA 1
ATOM 820 C C . GLN A 1 109 ? -8.946 -18.936 41.542 1.00 86.31 109 GLN A C 1
ATOM 822 O O . GLN A 1 109 ? -8.155 -18.014 41.743 1.00 86.31 109 GLN A O 1
ATOM 827 N N . LEU A 1 110 ? -9.903 -18.839 40.614 1.00 82.44 110 LEU A N 1
ATOM 828 C CA . LEU A 1 110 ? -10.104 -17.635 39.819 1.00 82.44 110 LEU A CA 1
ATOM 829 C C . LEU A 1 110 ? -10.923 -16.614 40.606 1.00 82.44 110 LEU A C 1
ATOM 831 O O . LEU A 1 110 ? -12.106 -16.810 40.890 1.00 82.44 110 LEU A O 1
ATOM 835 N N . LYS A 1 111 ? -10.314 -15.459 40.875 1.00 80.56 111 LYS A N 1
ATOM 836 C CA . LYS A 1 111 ? -11.050 -14.285 41.337 1.00 80.56 111 LYS A CA 1
ATOM 837 C C . LYS A 1 111 ? -11.909 -13.764 40.184 1.00 80.56 111 LYS A C 1
ATOM 839 O O . LYS A 1 111 ? -11.405 -13.123 39.266 1.00 80.56 111 LYS A O 1
ATOM 844 N N . THR A 1 112 ? -13.205 -14.053 40.230 1.00 77.19 112 THR A N 1
ATOM 845 C CA . THR A 1 112 ? -14.169 -13.525 39.260 1.00 77.19 112 THR A CA 1
ATOM 846 C C . THR A 1 112 ? -14.660 -12.178 39.771 1.00 77.19 112 THR A C 1
ATOM 848 O O . THR A 1 112 ? -15.190 -12.102 40.875 1.00 77.19 112 THR A O 1
ATOM 851 N N . ILE A 1 113 ? -14.448 -11.115 38.998 1.00 77.25 113 ILE A N 1
ATOM 852 C CA . ILE A 1 113 ? -14.907 -9.766 39.336 1.00 77.25 113 ILE A CA 1
ATOM 853 C C . ILE A 1 113 ? -16.065 -9.434 38.389 1.00 77.25 113 ILE A C 1
ATOM 855 O O . ILE A 1 113 ? -15.859 -9.486 37.171 1.00 77.25 113 ILE A O 1
ATOM 859 N N . PRO A 1 114 ? -17.277 -9.148 38.892 1.00 77.38 114 PRO A N 1
ATOM 860 C CA . PRO A 1 114 ? -18.392 -8.770 38.037 1.00 77.38 114 PRO A CA 1
ATOM 861 C C . PRO A 1 114 ? -18.138 -7.404 37.385 1.00 77.38 114 PRO A C 1
ATOM 863 O O . PRO A 1 114 ? -17.364 -6.574 37.868 1.00 77.38 114 PRO A O 1
ATOM 866 N N . LEU A 1 115 ? -18.779 -7.186 36.238 1.00 65.94 115 LEU A N 1
ATOM 867 C CA . LEU A 1 115 ? -18.626 -5.966 35.453 1.00 65.94 115 LEU A CA 1
ATOM 868 C C . LEU A 1 115 ? -19.032 -4.743 36.297 1.00 65.94 115 LEU A C 1
ATOM 870 O O . LEU A 1 115 ? -20.191 -4.621 36.674 1.00 65.94 115 LEU A O 1
ATOM 874 N N . GLY A 1 116 ? -18.078 -3.850 36.579 1.00 67.06 116 GLY A N 1
ATOM 875 C CA . GLY A 1 116 ? -18.285 -2.642 37.393 1.00 67.06 116 GLY A CA 1
ATOM 876 C C . GLY A 1 116 ? -17.702 -2.697 38.812 1.00 67.06 116 GLY A C 1
ATOM 877 O O . GLY A 1 116 ? -17.514 -1.644 39.408 1.00 67.06 116 GLY A O 1
ATOM 878 N N . GLU A 1 117 ? -17.328 -3.875 39.326 1.00 71.31 117 GLU A N 1
ATOM 879 C CA . GLU A 1 117 ? -16.718 -4.046 40.665 1.00 71.31 117 GLU A CA 1
ATOM 880 C C . GLU A 1 117 ? -15.185 -4.227 40.607 1.00 71.31 117 GLU A C 1
ATOM 882 O O . GLU A 1 117 ? -14.563 -4.844 41.474 1.00 71.31 117 GLU A O 1
ATOM 887 N N . GLY A 1 118 ? -14.563 -3.721 39.537 1.00 70.19 118 GLY A N 1
ATOM 888 C CA . GLY A 1 118 ? -13.108 -3.676 39.376 1.00 70.19 118 GLY A CA 1
ATOM 889 C C . GLY A 1 118 ? -12.418 -2.803 40.426 1.00 70.19 118 GLY A C 1
ATOM 890 O O . GLY A 1 118 ? -13.062 -2.167 41.251 1.00 70.19 118 GLY A O 1
ATOM 891 N N . ASN A 1 119 ? -11.084 -2.751 40.385 1.00 71.81 119 ASN A N 1
ATOM 892 C CA . ASN A 1 119 ? -10.334 -1.810 41.214 1.00 71.81 119 ASN A CA 1
ATOM 893 C C . ASN A 1 119 ? -10.714 -0.365 40.814 1.00 71.81 119 ASN A C 1
ATOM 895 O O . ASN A 1 119 ? -10.372 0.027 39.695 1.00 71.81 119 ASN A O 1
ATOM 899 N N . PRO A 1 120 ? -11.385 0.415 41.687 1.00 67.88 120 PRO A N 1
ATOM 900 C CA . PRO A 1 120 ? -11.811 1.779 41.367 1.00 67.88 120 PRO A CA 1
ATOM 901 C C . PRO A 1 120 ? -10.624 2.732 41.178 1.00 67.88 120 PRO A C 1
ATOM 903 O O . PRO A 1 120 ? -10.753 3.744 40.496 1.00 67.88 120 PRO A O 1
ATOM 906 N N . ASP A 1 121 ? -9.458 2.375 41.720 1.00 68.25 121 ASP A N 1
ATOM 907 C CA . ASP A 1 121 ? -8.230 3.167 41.659 1.00 68.25 121 ASP A CA 1
ATOM 908 C C . ASP A 1 121 ? -7.342 2.780 40.461 1.00 68.25 121 ASP A C 1
ATOM 910 O O . ASP A 1 121 ? -6.265 3.349 40.264 1.00 68.25 121 ASP A O 1
ATOM 914 N N . PHE A 1 122 ? -7.748 1.790 39.652 1.00 67.06 122 PHE A N 1
ATOM 915 C CA . PHE A 1 122 ? -6.969 1.368 38.488 1.00 67.06 122 PHE A CA 1
ATOM 916 C C . PHE A 1 122 ? -7.184 2.314 37.308 1.00 67.06 122 PHE A C 1
ATOM 918 O O . PHE A 1 122 ? -8.076 2.148 36.475 1.00 67.06 122 PHE A O 1
ATOM 925 N N . VAL A 1 123 ? -6.300 3.297 37.234 1.00 62.12 123 VAL A N 1
ATOM 926 C CA . VAL A 1 123 ? -6.249 4.292 36.175 1.00 62.12 123 VAL A CA 1
ATOM 927 C C . VAL A 1 123 ? -5.222 3.875 35.122 1.00 62.12 123 VAL A C 1
ATOM 929 O O . VAL A 1 123 ? -4.024 3.807 35.399 1.00 62.12 123 VAL A O 1
ATOM 932 N N . LEU A 1 124 ? -5.673 3.628 33.890 1.00 62.88 124 LEU A N 1
ATOM 933 C CA . LEU A 1 124 ? -4.771 3.502 32.746 1.00 62.88 124 LEU A CA 1
ATOM 934 C C . LEU A 1 124 ? -4.401 4.901 32.249 1.00 62.88 124 LEU A C 1
ATOM 936 O O . LEU A 1 124 ? -5.233 5.614 31.688 1.00 62.88 124 LEU A O 1
ATOM 940 N N . LEU A 1 125 ? -3.142 5.282 32.456 1.00 64.56 125 LEU A N 1
ATOM 941 C CA . LEU A 1 125 ? -2.576 6.503 31.892 1.00 64.56 125 LEU A CA 1
ATOM 942 C C . LEU A 1 125 ? -2.192 6.249 30.432 1.00 64.56 125 LEU A C 1
ATOM 944 O O . LEU A 1 125 ? -1.476 5.295 30.117 1.00 64.56 125 LEU A O 1
ATOM 948 N N . SER A 1 126 ? -2.666 7.109 29.533 1.00 62.81 126 SER A N 1
ATOM 949 C CA . SER A 1 126 ? -2.177 7.144 28.151 1.00 62.81 126 SER A CA 1
ATOM 950 C C . SER A 1 126 ? -0.720 7.627 28.097 1.00 62.81 126 SER A C 1
ATOM 952 O O . SER A 1 126 ? -0.209 8.224 29.045 1.00 62.81 126 SER A O 1
ATOM 954 N N . SER A 1 127 ? -0.039 7.438 26.963 1.00 70.31 127 SER A N 1
ATOM 955 C CA . SER A 1 127 ? 1.327 7.950 26.753 1.00 70.31 127 SER A CA 1
ATOM 956 C C . SER A 1 127 ? 1.445 9.479 26.865 1.00 70.31 127 SER A C 1
ATOM 958 O O . SER A 1 127 ? 2.549 9.999 26.981 1.00 70.31 127 SER A O 1
ATOM 960 N N . THR A 1 128 ? 0.322 10.200 26.825 1.00 71.19 128 THR A N 1
ATOM 961 C CA . THR A 1 128 ? 0.220 11.655 27.006 1.00 71.19 128 THR A CA 1
ATOM 962 C C . THR A 1 128 ? -0.126 12.067 28.441 1.00 71.19 128 THR A C 1
ATOM 964 O O . THR A 1 128 ? -0.288 13.255 28.700 1.00 71.19 128 THR A O 1
ATOM 967 N N . GLY A 1 129 ? -0.238 11.114 29.375 1.00 67.62 129 GLY A N 1
ATOM 968 C CA . GLY A 1 129 ? -0.580 11.373 30.777 1.00 67.62 129 GLY A CA 1
ATOM 969 C C . GLY A 1 129 ? -2.066 11.640 31.026 1.00 67.62 129 GLY A C 1
ATOM 970 O O . GLY A 1 129 ? -2.428 12.046 32.125 1.00 67.62 129 GLY A O 1
ATOM 971 N N . ASP A 1 130 ? -2.920 11.419 30.024 1.00 66.88 130 ASP A N 1
ATOM 972 C CA . ASP A 1 130 ? -4.357 11.645 30.149 1.00 66.88 130 ASP A CA 1
ATOM 973 C C . ASP A 1 130 ? -5.062 10.424 30.754 1.00 66.88 130 ASP A C 1
ATOM 975 O O . ASP A 1 130 ? -4.692 9.273 30.472 1.00 66.88 130 ASP A O 1
ATOM 979 N N . THR A 1 131 ? -6.066 10.698 31.584 1.00 69.12 131 THR A N 1
ATOM 980 C CA . THR A 1 131 ? -6.753 9.731 32.448 1.00 69.12 131 THR A CA 1
ATOM 981 C C . THR A 1 131 ? -8.005 9.236 31.732 1.00 69.12 131 THR A C 1
ATOM 983 O O . THR A 1 131 ? -9.014 9.935 31.726 1.00 69.12 131 THR A O 1
ATOM 986 N N . ILE A 1 132 ? -7.984 8.054 31.109 1.00 60.09 132 ILE A N 1
ATOM 987 C CA . ILE A 1 132 ? -9.222 7.492 30.542 1.00 60.09 132 ILE A CA 1
ATOM 988 C C . ILE A 1 132 ? -9.901 6.646 31.627 1.00 60.09 132 ILE A C 1
ATOM 990 O O . ILE A 1 132 ? -9.366 5.586 31.966 1.00 60.09 132 ILE A O 1
ATOM 994 N N . PRO A 1 133 ? -11.056 7.065 32.187 1.00 60.09 133 PRO A N 1
ATOM 995 C CA . PRO A 1 133 ? -11.778 6.243 33.149 1.00 60.09 133 PRO A CA 1
ATOM 996 C C . PRO A 1 133 ? -12.231 4.948 32.466 1.00 60.09 133 PRO A C 1
ATOM 998 O O . PRO A 1 133 ? -13.012 4.957 31.512 1.00 60.09 133 PRO A O 1
ATOM 1001 N N . THR A 1 134 ? -11.723 3.814 32.938 1.00 58.75 134 THR A N 1
ATOM 1002 C CA . THR A 1 134 ? -12.144 2.484 32.497 1.00 58.75 134 THR A CA 1
ATOM 1003 C C . THR A 1 134 ? -13.503 2.150 33.118 1.00 58.75 134 THR A C 1
ATOM 1005 O O . THR A 1 134 ? -13.747 2.396 34.293 1.00 58.75 134 THR A O 1
ATOM 1008 N N . GLY A 1 135 ? -14.428 1.608 32.322 1.00 62.09 135 GLY A N 1
ATOM 1009 C CA . GLY A 1 135 ? -15.759 1.198 32.796 1.00 62.09 135 GLY A CA 1
ATOM 1010 C C . GLY A 1 135 ? -16.873 2.240 32.644 1.00 62.09 135 GLY A C 1
ATOM 1011 O O . GLY A 1 135 ? -18.040 1.876 32.771 1.00 62.09 135 GLY A O 1
ATOM 1012 N N . VAL A 1 136 ? -16.558 3.491 32.289 1.00 69.06 136 VAL A N 1
ATOM 1013 C CA . VAL A 1 136 ? -17.571 4.476 31.875 1.00 69.06 136 VAL A CA 1
ATOM 1014 C C . VAL A 1 136 ? -17.735 4.397 30.354 1.00 69.06 136 VAL A C 1
ATOM 1016 O O . VAL A 1 136 ? -16.755 4.602 29.634 1.00 69.06 136 VAL A O 1
ATOM 1019 N N . PRO A 1 137 ? -18.938 4.102 29.823 1.00 67.12 137 PRO A N 1
ATOM 1020 C CA . PRO A 1 137 ? -19.175 4.155 28.387 1.00 67.12 137 PRO A CA 1
ATOM 1021 C C . PRO A 1 137 ? -18.909 5.576 27.896 1.00 67.12 137 PRO A C 1
ATOM 1023 O O . PRO A 1 137 ? -19.613 6.506 28.284 1.00 67.12 137 PRO A O 1
ATOM 1026 N N . VAL A 1 138 ? -17.894 5.756 27.052 1.00 72.62 138 VAL A N 1
ATOM 1027 C CA . VAL A 1 138 ? -17.669 7.040 26.387 1.00 72.62 138 VAL A CA 1
ATOM 1028 C C . VAL A 1 138 ? -18.789 7.205 25.359 1.00 72.62 138 VAL A C 1
ATOM 1030 O O . VAL A 1 138 ? -18.862 6.395 24.428 1.00 72.62 138 VAL A O 1
ATOM 1033 N N . PRO A 1 139 ? -19.684 8.200 25.502 1.00 79.81 139 PRO A N 1
ATOM 1034 C CA . PRO A 1 139 ? -20.739 8.421 24.527 1.00 79.81 139 PRO A CA 1
ATOM 1035 C C . PRO A 1 139 ? -20.100 8.882 23.213 1.00 79.81 139 PRO A C 1
ATOM 1037 O O . PRO A 1 139 ? -19.737 10.044 23.046 1.00 79.81 139 PRO A O 1
ATOM 1040 N N . ALA A 1 140 ? -19.921 7.949 22.282 1.00 79.69 140 ALA A N 1
ATOM 1041 C CA . ALA A 1 140 ? -19.396 8.223 20.955 1.00 79.69 140 ALA A CA 1
ATOM 1042 C C . ALA A 1 140 ? -20.562 8.356 19.974 1.00 79.69 140 ALA A C 1
ATOM 1044 O O . ALA A 1 140 ? -21.193 7.373 19.587 1.00 79.69 140 ALA A O 1
ATOM 1045 N N . THR A 1 141 ? -20.844 9.584 19.550 1.00 86.94 141 THR A N 1
ATOM 1046 C CA . THR A 1 141 ? -21.828 9.839 18.498 1.00 86.94 141 THR A CA 1
ATOM 1047 C C . THR A 1 141 ? -21.116 9.795 17.151 1.00 86.94 141 THR A C 1
ATOM 1049 O O . THR A 1 141 ? -20.323 10.678 16.824 1.00 86.94 141 THR A O 1
ATOM 1052 N N . GLY A 1 142 ? -21.369 8.751 16.363 1.00 84.50 142 GLY A N 1
ATOM 1053 C CA . GLY A 1 142 ? -20.792 8.625 15.028 1.00 84.50 142 GLY A CA 1
ATOM 1054 C C . GLY A 1 142 ? -21.310 9.719 14.091 1.00 84.50 142 GLY A C 1
ATOM 1055 O O . GLY A 1 142 ? -22.518 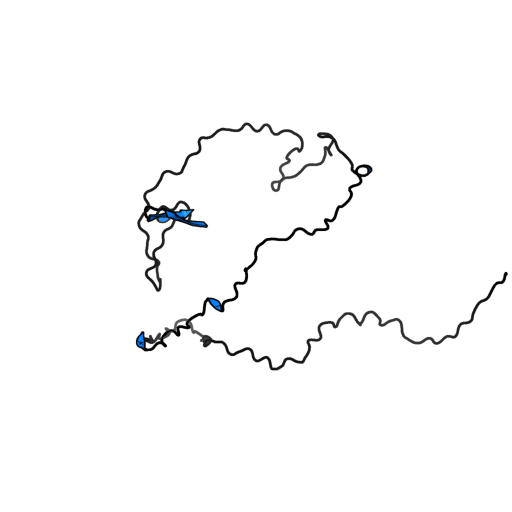9.891 13.934 1.00 84.50 142 GLY A O 1
ATOM 1056 N N . LYS A 1 143 ? -20.405 10.445 13.429 1.00 87.44 143 LYS A N 1
ATOM 1057 C CA . LYS A 1 143 ? -20.757 11.343 12.325 1.00 87.44 143 LYS A CA 1
ATOM 1058 C C . LYS A 1 143 ? -20.624 10.579 11.014 1.00 87.44 143 LYS A C 1
ATOM 1060 O O . LYS A 1 143 ? -19.512 10.288 10.578 1.00 87.44 143 LYS A O 1
ATOM 1065 N N . VAL A 1 144 ? -21.747 10.285 10.366 1.00 87.38 144 VAL A N 1
ATOM 1066 C CA . VAL A 1 144 ? -21.726 9.724 9.012 1.00 87.38 144 VAL A CA 1
ATOM 1067 C C . VAL A 1 144 ? -21.232 10.809 8.059 1.00 87.38 144 VAL A C 1
ATOM 1069 O O . VAL A 1 144 ? -21.886 11.833 7.864 1.00 87.38 144 VAL A O 1
ATOM 1072 N N . VAL A 1 145 ? -20.053 10.595 7.483 1.00 88.38 145 VAL A N 1
ATOM 1073 C CA . VAL A 1 145 ? -19.490 11.444 6.433 1.00 88.38 145 VAL A CA 1
ATOM 1074 C C . VAL A 1 145 ? -19.527 10.689 5.114 1.00 88.38 145 VAL A C 1
ATOM 1076 O O . VAL A 1 145 ? -19.296 9.482 5.063 1.00 88.38 145 VAL A O 1
ATOM 1079 N N . LYS A 1 146 ? -19.833 11.398 4.029 1.00 90.12 146 LYS A N 1
ATOM 1080 C CA . LYS A 1 146 ? -19.759 10.820 2.689 1.00 90.12 146 LYS A CA 1
ATOM 1081 C C . LYS A 1 146 ? -18.299 10.481 2.383 1.00 90.12 146 LYS A C 1
ATOM 1083 O O . LYS A 1 146 ? -17.433 11.332 2.564 1.00 90.12 146 LYS A O 1
ATOM 1088 N N . ALA A 1 147 ? -18.036 9.272 1.892 1.00 83.81 147 ALA A N 1
ATOM 1089 C CA . ALA A 1 147 ? -16.725 8.929 1.355 1.00 83.81 147 ALA A CA 1
ATOM 1090 C C . ALA A 1 147 ? -16.437 9.817 0.132 1.00 83.81 147 ALA A C 1
ATOM 1092 O O . ALA A 1 147 ? -17.204 9.826 -0.834 1.00 83.81 147 ALA A O 1
ATOM 1093 N N . ILE A 1 148 ? -15.362 10.605 0.194 1.00 85.56 148 ILE A N 1
ATOM 1094 C CA . ILE A 1 148 ? -14.910 11.456 -0.909 1.00 85.56 148 ILE A CA 1
ATOM 1095 C C . ILE A 1 148 ? -13.704 10.764 -1.536 1.00 85.56 148 ILE A C 1
ATOM 1097 O O . ILE A 1 148 ? -12.659 10.646 -0.903 1.00 85.56 148 ILE A O 1
ATOM 1101 N N . HIS A 1 149 ? -13.849 10.303 -2.777 1.00 81.75 149 HIS A N 1
ATOM 1102 C CA . HIS A 1 149 ? -12.706 9.859 -3.569 1.00 81.75 149 HIS A CA 1
ATOM 1103 C C . HIS A 1 149 ? -11.953 11.078 -4.103 1.00 81.75 149 HIS A C 1
ATOM 1105 O O . HIS A 1 149 ? -12.570 12.067 -4.515 1.00 81.75 149 HIS A O 1
ATOM 1111 N N . SER A 1 150 ? -10.622 11.001 -4.115 1.00 80.62 150 SER A N 1
ATOM 1112 C CA . SER A 1 150 ? -9.785 11.986 -4.796 1.00 80.62 150 SER A CA 1
ATOM 1113 C C . SER A 1 150 ? -10.223 12.095 -6.255 1.00 80.62 150 SER A C 1
ATOM 1115 O O . SER A 1 150 ? -10.437 11.084 -6.925 1.00 80.62 150 SER A O 1
ATOM 1117 N N . LYS A 1 151 ? -10.393 13.325 -6.747 1.00 82.81 151 LYS A N 1
ATOM 1118 C CA . LYS A 1 151 ? -10.755 13.540 -8.151 1.00 82.81 151 LYS A CA 1
ATOM 1119 C C . LYS A 1 151 ? -9.612 13.028 -9.040 1.00 82.81 151 LYS A C 1
ATOM 1121 O O . LYS A 1 151 ? -8.459 13.304 -8.711 1.00 82.81 151 LYS A O 1
ATOM 1126 N N . PRO A 1 152 ? -9.905 12.321 -10.146 1.00 86.00 152 PRO A N 1
ATOM 1127 C CA . PRO A 1 152 ? -8.882 11.949 -11.112 1.00 86.00 152 PRO A CA 1
ATOM 1128 C C . PRO A 1 152 ? -8.169 13.197 -11.633 1.00 86.00 152 PRO A C 1
ATOM 1130 O O . PRO A 1 152 ? -8.815 14.137 -12.100 1.00 86.00 152 PRO A O 1
ATOM 1133 N N . THR A 1 153 ? -6.843 13.195 -11.561 1.00 86.00 153 THR A N 1
ATOM 1134 C CA . THR A 1 153 ? -6.000 14.257 -12.112 1.00 86.00 153 THR A CA 1
ATOM 1135 C C . THR A 1 153 ? -5.296 13.710 -13.339 1.00 86.00 153 THR A C 1
ATOM 1137 O O . THR A 1 153 ? -4.790 12.588 -13.321 1.00 86.00 153 THR A O 1
ATOM 1140 N N . LYS A 1 154 ? -5.261 14.492 -14.420 1.00 87.56 154 LYS A N 1
ATOM 1141 C CA . LYS A 1 154 ? -4.493 14.117 -15.606 1.00 87.56 154 LYS A CA 1
ATOM 1142 C C . LYS A 1 154 ? -3.006 14.135 -15.248 1.00 87.56 154 LYS A C 1
ATOM 1144 O O . LYS A 1 154 ? -2.483 15.189 -14.893 1.00 87.56 154 LYS A O 1
ATOM 1149 N N . ALA A 1 155 ? -2.359 12.977 -15.331 1.00 86.44 155 ALA A N 1
ATOM 1150 C CA . ALA A 1 155 ? -0.931 12.857 -15.082 1.00 86.44 155 ALA A CA 1
ATOM 1151 C C . ALA A 1 155 ? -0.121 13.610 -16.148 1.00 86.44 155 ALA A C 1
ATOM 1153 O O . ALA A 1 155 ? -0.512 13.681 -17.320 1.00 86.44 155 ALA A O 1
ATOM 1154 N N . LEU A 1 156 ? 1.011 14.165 -15.725 1.00 92.44 156 LEU A N 1
ATOM 1155 C CA . LEU A 1 156 ? 2.046 14.657 -16.627 1.00 92.44 156 LEU A CA 1
ATOM 1156 C C . LEU A 1 156 ? 2.807 13.464 -17.230 1.00 92.44 156 LEU A C 1
ATOM 1158 O O . LEU A 1 156 ? 2.798 12.374 -16.651 1.00 92.44 156 LEU A O 1
ATOM 1162 N N . PRO A 1 157 ? 3.462 13.637 -18.391 1.00 92.12 157 PRO A N 1
ATOM 1163 C CA . PRO A 1 157 ? 4.305 12.586 -18.952 1.00 92.12 157 PRO A CA 1
ATOM 1164 C C . PRO A 1 157 ? 5.465 12.218 -17.999 1.00 92.12 157 PRO A C 1
ATOM 1166 O O . PRO A 1 157 ? 5.943 13.094 -17.276 1.00 92.12 157 PRO A O 1
ATOM 1169 N N . PRO A 1 158 ? 5.937 10.954 -18.001 1.00 92.12 158 PRO A N 1
ATOM 1170 C CA . PRO A 1 158 ? 7.116 10.536 -17.242 1.00 92.12 158 PRO A CA 1
ATOM 1171 C C . PRO A 1 158 ? 8.380 11.307 -17.643 1.00 92.12 158 PRO A C 1
ATOM 1173 O O . PRO A 1 158 ? 8.562 11.641 -18.816 1.00 92.12 158 PRO A O 1
ATOM 1176 N N . THR A 1 159 ? 9.288 11.507 -16.687 1.00 92.31 159 THR A N 1
ATOM 1177 C CA . THR A 1 159 ? 10.574 12.189 -16.915 1.00 92.31 159 THR A CA 1
ATOM 1178 C C . THR A 1 159 ? 11.729 11.186 -16.937 1.00 92.31 159 THR A C 1
ATOM 1180 O O . THR A 1 159 ? 11.677 10.146 -16.283 1.00 92.31 159 THR A O 1
ATOM 1183 N N . THR A 1 160 ? 12.786 11.464 -17.701 1.00 93.38 160 THR A N 1
ATOM 1184 C CA . THR A 1 160 ? 13.986 10.613 -17.760 1.00 93.38 160 THR A CA 1
ATOM 1185 C C . THR A 1 160 ? 14.844 10.791 -16.512 1.00 93.38 160 THR A C 1
ATOM 1187 O O . THR A 1 160 ? 15.052 11.909 -16.042 1.00 93.38 160 THR A O 1
ATOM 1190 N N . LYS A 1 161 ? 15.369 9.690 -15.972 1.00 90.81 161 LYS A N 1
ATOM 1191 C CA . LYS A 1 161 ? 16.270 9.733 -14.819 1.00 90.81 161 LYS A CA 1
ATOM 1192 C C . LYS A 1 161 ? 17.674 10.186 -15.226 1.00 90.81 161 LYS A C 1
ATOM 1194 O O . LYS A 1 161 ? 18.266 9.617 -16.140 1.00 90.81 161 LYS A O 1
ATOM 1199 N N . ASP A 1 162 ? 18.208 11.173 -14.510 1.00 89.44 162 ASP A N 1
ATOM 1200 C CA . ASP A 1 162 ? 19.565 11.678 -14.730 1.00 89.44 162 ASP A CA 1
ATOM 1201 C C . ASP A 1 162 ? 20.634 10.618 -14.400 1.00 89.44 162 ASP A C 1
ATOM 1203 O O . ASP A 1 162 ? 20.442 9.773 -13.518 1.00 89.44 162 ASP A O 1
ATOM 1207 N N . ALA A 1 163 ? 21.746 10.654 -15.138 1.00 87.12 163 ALA A N 1
ATOM 1208 C CA . ALA A 1 163 ? 22.878 9.726 -15.050 1.00 87.12 163 ALA A CA 1
ATOM 1209 C C . ALA A 1 163 ? 22.523 8.221 -15.139 1.00 87.12 163 ALA A C 1
ATOM 1211 O O . ALA A 1 163 ? 23.274 7.366 -14.660 1.00 87.12 163 ALA A O 1
ATOM 1212 N N . ALA A 1 164 ? 21.391 7.863 -15.755 1.00 85.38 164 ALA A N 1
ATOM 1213 C CA . ALA A 1 164 ? 21.023 6.467 -15.967 1.00 85.38 164 ALA A CA 1
ATOM 1214 C C . ALA A 1 164 ? 21.863 5.828 -17.092 1.00 85.38 164 ALA A C 1
ATOM 1216 O O . ALA A 1 164 ? 22.017 6.387 -18.173 1.00 85.38 164 ALA A O 1
ATOM 1217 N N . ILE A 1 165 ? 22.372 4.614 -16.853 1.00 88.12 165 ILE A N 1
ATOM 1218 C CA . ILE A 1 165 ? 23.128 3.823 -17.848 1.00 88.12 165 ILE A CA 1
ATOM 1219 C C . ILE A 1 165 ? 22.204 3.317 -18.979 1.00 88.12 165 ILE A C 1
ATOM 1221 O O . ILE A 1 165 ? 22.663 2.958 -20.059 1.00 88.12 165 ILE A O 1
ATOM 1225 N N . ALA A 1 166 ? 20.889 3.307 -18.740 1.00 90.31 166 ALA A N 1
ATOM 1226 C CA . ALA A 1 166 ? 19.855 2.902 -19.686 1.00 90.31 166 ALA A CA 1
ATOM 1227 C C . ALA A 1 166 ? 18.753 3.967 -19.784 1.00 90.31 166 ALA A C 1
ATOM 1229 O O . ALA A 1 166 ? 18.640 4.841 -18.924 1.00 90.31 166 ALA A O 1
ATOM 1230 N N . HIS A 1 167 ? 17.903 3.860 -20.810 1.00 91.12 167 HIS A N 1
ATOM 1231 C CA . HIS A 1 167 ? 16.743 4.732 -20.993 1.00 91.12 167 HIS A CA 1
ATOM 1232 C C . HIS A 1 167 ? 15.655 4.416 -19.952 1.00 91.12 167 HIS A C 1
ATOM 1234 O O . HIS A 1 167 ? 14.729 3.645 -20.203 1.00 91.12 167 HIS A O 1
ATOM 1240 N N . LEU A 1 168 ? 15.813 4.985 -18.757 1.00 92.56 168 LEU A N 1
ATOM 1241 C CA . LEU A 1 168 ? 14.904 4.821 -17.629 1.00 92.56 168 LEU A CA 1
ATOM 1242 C C . LEU A 1 168 ? 14.066 6.089 -17.447 1.00 92.56 168 LEU A C 1
ATOM 1244 O O . LEU A 1 168 ? 14.605 7.174 -17.221 1.00 92.56 168 LEU A O 1
ATOM 1248 N N . GLN A 1 169 ? 12.748 5.930 -17.488 1.00 93.12 169 GLN A N 1
ATOM 1249 C CA . GLN A 1 169 ? 11.792 6.976 -17.141 1.00 93.12 169 GLN A CA 1
ATOM 1250 C C . GLN A 1 169 ? 11.204 6.718 -15.756 1.00 93.12 169 GLN A C 1
ATOM 1252 O O . GLN A 1 169 ? 11.128 5.573 -15.306 1.00 93.12 169 GLN A O 1
ATOM 1257 N N . TYR A 1 170 ? 10.792 7.781 -15.076 1.00 91.44 170 TYR A N 1
ATOM 1258 C CA . TYR A 1 170 ? 10.177 7.702 -13.762 1.00 91.44 170 TYR A CA 1
ATOM 1259 C C . TYR A 1 170 ? 8.895 8.539 -13.698 1.00 91.44 170 TYR A C 1
ATOM 1261 O O . TYR A 1 170 ? 8.765 9.588 -14.331 1.00 91.44 170 TYR A O 1
ATOM 1269 N N . LEU A 1 171 ? 7.943 8.040 -12.914 1.00 91.94 171 LEU A N 1
ATOM 1270 C CA . LEU A 1 171 ? 6.684 8.695 -12.582 1.00 91.94 171 LEU A CA 1
ATOM 1271 C C . LEU A 1 171 ? 6.641 8.853 -11.057 1.00 91.94 171 LEU A C 1
ATOM 1273 O O . LEU A 1 171 ? 7.082 7.964 -10.331 1.00 91.94 171 LEU A O 1
ATOM 1277 N N . ASN A 1 172 ? 6.179 10.003 -10.568 1.00 91.25 172 ASN A N 1
ATOM 1278 C CA . ASN A 1 172 ? 6.159 10.313 -9.135 1.00 91.25 172 ASN A CA 1
ATOM 1279 C C . ASN A 1 172 ? 5.008 11.282 -8.811 1.00 91.25 172 ASN A C 1
ATOM 1281 O O . ASN A 1 172 ? 4.236 11.653 -9.697 1.00 91.25 172 ASN A O 1
ATOM 1285 N N . VAL A 1 173 ? 4.901 11.718 -7.555 1.00 90.94 173 VAL A N 1
ATOM 1286 C CA . VAL A 1 173 ? 3.886 12.673 -7.081 1.00 90.94 173 VAL A CA 1
ATOM 1287 C C . VAL A 1 173 ? 3.886 13.966 -7.904 1.00 90.94 173 VAL A C 1
ATOM 1289 O O . VAL A 1 173 ? 2.821 14.463 -8.256 1.00 90.94 173 VAL A O 1
ATOM 1292 N N . GLU A 1 174 ? 5.060 14.456 -8.313 1.00 91.88 174 GLU A N 1
ATOM 1293 C CA . GLU A 1 174 ? 5.191 15.635 -9.188 1.00 91.88 174 GLU A CA 1
ATOM 1294 C C . GLU A 1 174 ? 4.540 15.455 -10.570 1.00 91.88 174 GLU A C 1
ATOM 1296 O O . GLU A 1 174 ? 4.124 16.426 -11.194 1.00 91.88 174 GLU A O 1
ATOM 1301 N N . HIS A 1 175 ? 4.380 14.208 -11.016 1.00 92.38 175 HIS A N 1
ATOM 1302 C CA . HIS A 1 175 ? 3.741 13.855 -12.280 1.00 92.38 175 HIS A CA 1
ATOM 1303 C C . HIS A 1 175 ? 2.255 13.493 -12.122 1.00 92.38 175 HIS A C 1
ATOM 1305 O O . HIS A 1 175 ? 1.612 13.108 -13.097 1.00 92.38 175 HIS A O 1
ATOM 1311 N N . GLY A 1 176 ? 1.687 13.615 -10.917 1.00 89.50 176 GLY A N 1
ATOM 1312 C CA . GLY A 1 176 ? 0.269 13.3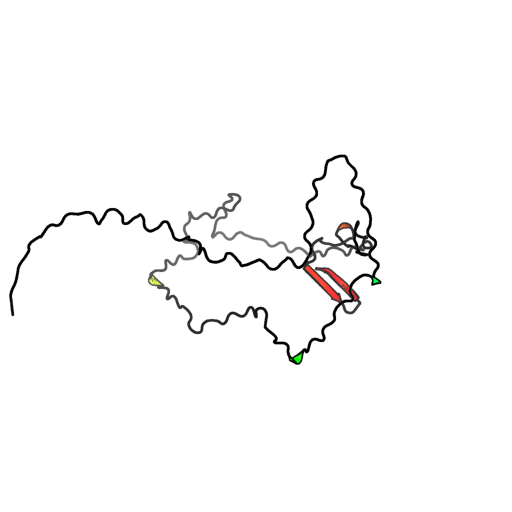56 -10.650 1.00 89.50 176 GLY A CA 1
ATOM 1313 C C . GLY A 1 176 ? -0.039 12.012 -9.987 1.00 89.50 176 GLY A C 1
ATOM 1314 O O . GLY A 1 176 ? -1.209 11.635 -9.918 1.00 89.50 176 GLY A O 1
ATOM 1315 N N . MET A 1 177 ? 0.964 11.289 -9.476 1.00 89.62 177 MET A N 1
ATOM 1316 C CA . MET A 1 177 ? 0.711 10.113 -8.631 1.00 89.62 177 MET A CA 1
ATOM 1317 C C . MET A 1 177 ? 0.196 10.515 -7.243 1.00 89.62 177 MET A C 1
ATOM 1319 O O . MET A 1 177 ? 0.639 11.503 -6.664 1.00 89.62 177 MET A O 1
ATOM 1323 N N . ALA A 1 178 ? -0.700 9.708 -6.670 1.00 87.88 178 ALA A N 1
ATOM 1324 C CA . ALA A 1 178 ? -1.253 9.957 -5.334 1.00 87.88 178 ALA A CA 1
ATOM 1325 C C . ALA A 1 178 ? -0.243 9.716 -4.192 1.00 87.88 178 ALA A C 1
ATOM 1327 O O . ALA A 1 178 ? -0.393 10.270 -3.107 1.00 87.88 178 ALA A O 1
ATOM 1328 N N . SER A 1 179 ? 0.766 8.873 -4.424 1.00 89.69 179 SER A N 1
ATOM 1329 C CA . SER A 1 179 ? 1.778 8.467 -3.446 1.00 89.69 179 SER A CA 1
ATOM 1330 C C . SER A 1 179 ? 3.080 8.117 -4.168 1.00 89.69 179 SER A C 1
ATOM 1332 O O . SER A 1 179 ? 3.046 7.627 -5.295 1.00 89.69 179 SER A O 1
ATOM 1334 N N . SER A 1 180 ? 4.223 8.338 -3.514 1.00 92.12 180 SER A N 1
ATOM 1335 C CA . SER A 1 180 ? 5.539 7.874 -3.982 1.00 92.12 180 SER A CA 1
ATOM 1336 C C . SER A 1 180 ? 5.800 6.395 -3.670 1.00 92.12 180 SER A C 1
ATOM 1338 O O . SER A 1 180 ? 6.755 5.811 -4.177 1.00 92.12 180 SER A O 1
ATOM 1340 N N . PHE A 1 181 ? 4.958 5.780 -2.837 1.00 93.06 181 PHE A N 1
ATOM 1341 C CA . PHE A 1 181 ? 5.040 4.368 -2.482 1.00 93.06 181 PHE A CA 1
ATOM 1342 C C . PHE A 1 181 ? 4.044 3.551 -3.297 1.00 93.06 181 PHE A C 1
ATOM 1344 O O . PHE A 1 181 ? 2.838 3.751 -3.165 1.00 93.06 181 PHE A O 1
ATOM 1351 N N . VAL A 1 182 ? 4.571 2.600 -4.071 1.00 93.50 182 VAL A N 1
ATOM 1352 C CA . VAL A 1 182 ? 3.806 1.610 -4.837 1.00 93.50 182 VAL A CA 1
ATOM 1353 C C . VAL A 1 182 ? 3.991 0.243 -4.180 1.00 93.50 182 VAL A C 1
ATOM 1355 O O . VAL A 1 182 ? 5.118 -0.228 -4.024 1.00 93.50 182 VAL A O 1
ATOM 1358 N N . ARG A 1 183 ? 2.892 -0.382 -3.762 1.00 95.56 183 ARG A N 1
ATOM 1359 C CA . ARG A 1 183 ? 2.846 -1.725 -3.161 1.00 95.56 183 ARG A CA 1
ATOM 1360 C C . ARG A 1 183 ? 2.437 -2.785 -4.172 1.00 95.56 183 ARG A C 1
ATOM 1362 O O . ARG A 1 183 ? 2.864 -3.931 -4.041 1.00 95.56 183 ARG A O 1
ATOM 1369 N N . ALA A 1 184 ? 1.610 -2.417 -5.145 1.00 94.44 184 ALA A N 1
ATOM 1370 C CA . ALA A 1 184 ? 1.107 -3.321 -6.165 1.00 94.44 184 ALA A CA 1
ATOM 1371 C C . ALA A 1 184 ? 1.048 -2.642 -7.535 1.00 94.44 184 ALA A C 1
ATOM 1373 O O . ALA A 1 184 ? 0.758 -1.452 -7.648 1.00 94.44 184 ALA A O 1
ATOM 1374 N N . VAL A 1 185 ? 1.301 -3.439 -8.572 1.00 95.50 185 VAL A N 1
ATOM 1375 C CA . VAL A 1 185 ? 1.191 -3.052 -9.980 1.00 95.50 185 VAL A CA 1
ATOM 1376 C C . VAL A 1 185 ? 0.372 -4.121 -10.689 1.00 95.50 185 VAL A C 1
ATOM 1378 O O . VAL A 1 185 ? 0.677 -5.308 -10.559 1.00 95.50 185 VAL A O 1
ATOM 1381 N N . LEU A 1 186 ? -0.668 -3.713 -11.411 1.00 96.94 186 LEU A N 1
ATOM 1382 C CA . LEU A 1 186 ? -1.533 -4.597 -12.189 1.00 96.94 186 LEU A CA 1
ATOM 1383 C C . LEU A 1 186 ? -1.799 -3.975 -13.559 1.00 96.94 186 LEU A C 1
ATOM 1385 O O . LEU A 1 186 ? -1.971 -2.768 -13.658 1.00 96.94 186 LEU A O 1
ATOM 1389 N N . GLU A 1 187 ? -1.877 -4.788 -14.602 1.00 97.62 187 GLU A N 1
ATOM 1390 C CA . GLU A 1 187 ? -2.345 -4.367 -15.922 1.00 97.62 187 GLU A CA 1
ATOM 1391 C C . GLU A 1 187 ? -3.748 -4.930 -16.164 1.00 97.62 187 GLU A C 1
ATOM 1393 O O . GLU A 1 187 ? -4.015 -6.095 -15.854 1.00 97.62 187 GLU A O 1
ATOM 1398 N N . ASP A 1 188 ? -4.663 -4.102 -16.667 1.00 96.75 188 ASP A N 1
ATOM 1399 C CA . ASP A 1 188 ? -5.999 -4.557 -17.050 1.00 96.75 188 ASP A CA 1
ATOM 1400 C C . ASP A 1 188 ? -6.052 -5.076 -18.498 1.00 96.75 188 ASP A C 1
ATOM 1402 O O . ASP A 1 188 ? -5.112 -4.957 -19.277 1.00 96.75 188 ASP A O 1
ATOM 1406 N N . GLN A 1 189 ? -7.191 -5.651 -18.890 1.00 97.25 189 GLN A N 1
ATOM 1407 C CA . GLN A 1 189 ? -7.387 -6.195 -20.241 1.00 97.25 189 GLN A CA 1
ATOM 1408 C C . GLN A 1 189 ? -7.366 -5.131 -21.352 1.00 97.25 189 GLN A C 1
ATOM 1410 O O . GLN A 1 189 ? -7.284 -5.480 -22.526 1.00 97.25 189 GLN A O 1
ATOM 1415 N N . SER A 1 190 ? -7.480 -3.849 -20.998 1.00 96.75 190 SER A N 1
ATOM 1416 C CA . SER A 1 190 ? -7.397 -2.726 -21.937 1.00 96.75 190 SER A CA 1
ATOM 1417 C C . SER A 1 190 ? -5.968 -2.182 -22.065 1.00 96.75 190 SER A C 1
ATOM 1419 O O . SER A 1 190 ? -5.757 -1.231 -22.816 1.00 96.75 190 SER A O 1
ATOM 1421 N N . GLY A 1 191 ? -4.996 -2.770 -21.356 1.00 95.38 191 GLY A N 1
ATOM 1422 C CA . GLY A 1 191 ? -3.599 -2.338 -21.341 1.00 95.38 191 GLY A CA 1
ATOM 1423 C C . GLY A 1 191 ? -3.325 -1.149 -20.416 1.00 95.38 191 GLY A C 1
ATOM 1424 O O . GLY A 1 191 ? -2.276 -0.513 -20.533 1.00 95.38 191 GLY A O 1
ATOM 1425 N N . ASN A 1 192 ? -4.249 -0.798 -19.509 1.00 93.81 192 ASN A N 1
ATOM 1426 C CA . ASN A 1 192 ? -3.987 0.253 -18.525 1.00 93.81 192 ASN A CA 1
ATOM 1427 C C . ASN A 1 192 ? -3.245 -0.314 -17.315 1.00 93.81 192 ASN A C 1
ATOM 1429 O O . ASN A 1 192 ? -3.583 -1.382 -16.802 1.00 93.81 192 ASN A O 1
ATOM 1433 N N . ILE A 1 193 ? -2.290 0.461 -16.805 1.00 92.62 193 ILE A N 1
ATOM 1434 C CA . ILE A 1 193 ? -1.522 0.120 -15.608 1.00 92.62 193 ILE A CA 1
ATOM 1435 C C . ILE A 1 193 ? -2.169 0.745 -14.369 1.00 92.62 193 ILE A C 1
ATOM 1437 O O . ILE A 1 193 ? -2.371 1.957 -14.288 1.00 92.62 193 ILE A O 1
ATOM 1441 N N . TRP A 1 194 ? -2.439 -0.094 -13.379 1.00 92.44 194 TRP A N 1
ATOM 1442 C CA . TRP A 1 194 ? -3.002 0.234 -12.079 1.00 92.44 194 TRP A CA 1
ATOM 1443 C C . TRP A 1 194 ? -1.925 0.113 -11.004 1.00 92.44 194 TRP A C 1
ATOM 1445 O O . TRP A 1 194 ? -1.268 -0.920 -10.881 1.00 92.44 194 TRP A O 1
ATOM 1455 N N . LEU A 1 195 ? -1.760 1.174 -10.214 1.00 91.25 195 LEU A N 1
ATOM 1456 C CA . LEU A 1 195 ? -0.770 1.269 -9.141 1.00 91.25 195 LEU A CA 1
ATOM 1457 C C . LEU A 1 195 ? -1.494 1.488 -7.807 1.00 91.25 195 LEU A C 1
ATOM 1459 O O . LEU A 1 195 ? -2.338 2.384 -7.719 1.00 91.25 195 LEU A O 1
ATOM 1463 N N . GLY A 1 196 ? -1.166 0.686 -6.791 1.00 88.25 196 GLY A N 1
ATOM 1464 C CA . GLY A 1 196 ? -1.762 0.743 -5.445 1.00 88.25 196 GLY A CA 1
ATOM 1465 C C . GLY A 1 196 ? -0.744 0.629 -4.324 1.00 88.25 196 GLY A C 1
ATOM 1466 O O . GLY A 1 196 ? 0.384 0.164 -4.597 1.00 88.25 196 GLY A O 1
#

Foldseek 3Di:
DDDDDDDDDDDDDDDDDPDPVPPPPPDPPPPPPPDPPPPPPPPPDDDDDDDDDDPPDDDDDDDDDQDPVNDDDDDDDDDPPVPDDDDDPDPVDDDDDPDDDDDDDDPVPDDDAPQPRPDQPDFDQDPVRDTDRPRDPDPDDDDDDDDDDDDQDQFADWDADPPDPDRDTDGAVVRPDPHRDFPDWDADPVRDIDTD

Sequence (196 aa):
MFRQTTLSPSARISGMLMLLLPLFLLAACSGTSGDKDASLPPPLYLQPKTVELKAGVPIPATPKIIHPDSVAKPQSFAVDHAALTRINAHPNRHPLPNERTTIPIDRSQLKTIPLGEGNPDFVLLSSTGDTIPTGVPVPATGKVVKAIHSKPTKALPPTTKDAAIAHLQYLNVEHGMASSFVRAVLEDQSGNIWLG

pLDDT: mean 73.36, std 17.49, range [28.55, 97.62]

Radius of gyration: 38.97 Å; chains: 1; bounding box: 68×78×99 Å

Secondary structure (DSSP, 8-state):
-----------------SS-TTSSSS------S--S---PPPPSSPPPPP-PPPTTPPP--------GGGSPPPPP----GGG-----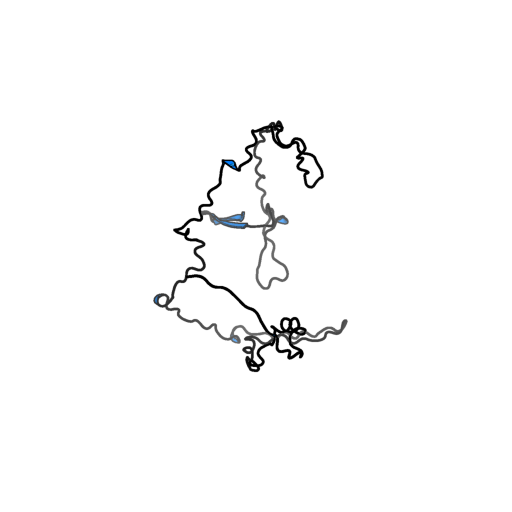S-----PPPSS-------GGG-----TT-S-TT--EE-TT--EE-TTS------------PPPP-PPPPPEEPTT-SS--EE--GGGT-S-S----EEE-TTS-EEE-